Protein 2RL8 (pdb70)

GO terms:
  GO:0005794 Golgi apparatus (C, TAS)

CATH classification: 2.70.130.10

Sequence (299 aa):
KTCDLVGEKGKESEKELALLKRLTPLFQKSFESTVGDMYSYVFRVCREAGQHSSGAGLVQIQKSNGKETVVGRFNETQIFQGSNWIMLIYKGGDEYDNHCGREQRRAVVMISCNRHTLADNFNPVSEERGKVQDCFYLFEMDSSLACSKTCDLVGEKGKESEKELALLKRLTPLFQKSFESTVGQSPDMYSYVFRVCREAGQHSSGAGLVQIQKSNGKETVVGRFNETQIFQGSNWIMLIYKGGDEYDNHCGREQRRAVVMISCNRHTLADNFNPVSEERGKVQDCFYLFEMDSSLACS

Foldseek 3Di:
DFFAEPDDPPPDDPQQVVLLVLCVVQQPDKAKADPVVQKIKIAHHGDDRDDPPPQARMWIAGVPPRDIWRQFHRNYWDWHADAFKIKIKGWQTQFDDPFQCRGHHMEIEIEGADLPAQKADKHWDAWAGHDNHDTYTYIYIYHNSSHD/DFAAEPDDVPGGDPQQVVLLVLCVVQQVDKDWDWDDDPQAIWIKIAGHGDDRDPDPPQARIWIARVVPRDIWRQFHRNYWDWDADAFKIKIKGWQTQFDPPFLCRGHHMEIEIEGEDLPAQKDDKAWDAWAGHDNHDTYTYIYIYHNSSHD

Radius of gyration: 19.23 Å; Cα contacts (8 Å, |Δi|>4): 804; chains: 2; bounding box: 56×42×42 Å

InterPro domains:
  IPR000296 Cation-dependent mannose-6-phosphate receptor [PR00715] (21-44)
  IPR000296 Cation-dependent mannose-6-phosphate receptor [PR00715] (56-75)
  IPR000296 Cation-dependent mannose-6-phosphate receptor [PR00715] (77-97)
  IPR000296 Cation-dependent mannose-6-phosphate receptor [PR00715] (101-119)
  IPR000296 Cation-dependent mannose-6-phosphate receptor [PR00715] (120-139)
  IPR000296 Cation-dependent mannose-6-phosphate receptor [PR00715] (143-162)
  IPR000296 Cation-dependent mannose-6-phosphate receptor [PR00715] (165-184)
  IPR000296 Cation-dependent mannose-6-phosphate receptor [PR00715] (193-214)
  IPR000296 Cation-dependent mannose-6-phosphate receptor [PR00715] (257-275)
  IPR009011 Mannose-6-phosphate receptor binding domain superfamily [G3DSA:2.70.130.10] (29-181)
  IPR009011 Mannose-6-phosphate receptor binding domain superfamily [SSF50911] (32-181)
  IPR028927 Mannose-6-phosphate receptor [PF02157] (26-279)
  IPR044865 MRH domain [PS51914] (32-183)

Structure (mmCIF, N/CA/C/O backbone):
data_2RL8
#
_entry.id   2RL8
#
_cell.length_a   91.659
_cell.length_b   91.659
_cell.length_c   85.079
_cell.angle_alpha   90.000
_cell.angle_beta   90.000
_cell.angle_gamma   90.000
#
_symmetry.space_group_name_H-M   'P 43 21 2'
#
loop_
_entity.id
_entity.type
_entity.pdbx_description
1 polymer 'Cation-dependent mannose-6-phosphate receptor'
2 non-polymer 2-acetamido-2-deoxy-beta-D-glucopyranose
3 non-polymer 'MANGANESE (II) ION'
4 non-polymer 6-O-phosphono-beta-D-mannopyranose
5 water water
#
loop_
_atom_site.group_PDB
_atom_site.id
_atom_site.type_symbol
_atom_site.label_atom_id
_atom_site.label_alt_id
_atom_site.label_comp_id
_atom_site.label_asym_id
_atom_site.label_entity_id
_atom_site.label_seq_id
_atom_site.pdbx_PDB_ins_code
_atom_site.Cartn_x
_atom_site.Cartn_y
_atom_site.Cartn_z
_atom_site.occupancy
_atom_site.B_iso_or_equiv
_atom_site.auth_seq_id
_atom_site.auth_comp_id
_atom_site.auth_asym_id
_atom_site.auth_atom_id
_atom_site.pdbx_PDB_model_num
ATOM 1 N N . LYS A 1 4 ? 47.472 18.706 36.522 1.00 30.19 4 LYS A N 1
ATOM 2 C CA . LYS A 1 4 ? 46.124 19.302 36.305 1.00 29.16 4 LYS A CA 1
ATOM 3 C C . LYS A 1 4 ? 45.508 18.833 34.992 1.00 28.28 4 LYS A C 1
ATOM 4 O O . LYS A 1 4 ? 46.213 18.604 34.008 1.00 28.67 4 LYS A O 1
ATOM 10 N N . THR A 1 5 ? 44.186 18.691 34.988 1.00 25.50 5 THR A N 1
ATOM 11 C CA . THR A 1 5 ? 43.455 18.254 33.803 1.00 23.15 5 THR A CA 1
ATOM 12 C C . THR A 1 5 ? 42.246 19.168 33.617 1.00 20.16 5 THR A C 1
ATOM 13 O O . THR A 1 5 ? 42.154 20.216 34.258 1.00 19.45 5 THR A O 1
ATOM 17 N N . CYS A 1 6 ? 41.330 18.781 32.734 1.00 17.83 6 CYS A N 1
ATOM 18 C CA . CYS A 1 6 ? 40.131 19.578 32.497 1.00 17.08 6 CYS A CA 1
ATOM 19 C C . CYS A 1 6 ? 39.279 19.626 33.755 1.00 16.12 6 CYS A C 1
ATOM 20 O O . CYS A 1 6 ? 39.062 18.600 34.402 1.00 18.38 6 CYS A O 1
ATOM 23 N N . ASP A 1 7 ? 38.798 20.815 34.099 1.00 14.65 7 ASP A N 1
ATOM 24 C CA . ASP A 1 7 ? 37.934 20.976 35.264 1.00 14.82 7 ASP A CA 1
ATOM 25 C C . ASP A 1 7 ? 36.525 21.267 34.757 1.00 14.33 7 ASP A C 1
ATOM 26 O O . ASP A 1 7 ? 36.324 22.168 33.944 1.00 15.60 7 ASP A O 1
ATOM 31 N N . LEU A 1 8 ? 35.559 20.490 35.236 1.00 13.32 8 LEU A N 1
ATOM 32 C CA . LEU A 1 8 ? 34.162 20.637 34.837 1.00 13.30 8 LEU A CA 1
ATOM 33 C C . LEU A 1 8 ? 33.414 21.417 35.912 1.00 13.63 8 LEU A C 1
ATOM 34 O O . LEU A 1 8 ? 33.920 21.583 37.020 1.00 14.96 8 LEU A O 1
ATOM 39 N N . VAL A 1 9 ? 32.214 21.898 35.601 1.00 13.98 9 VAL A N 1
ATOM 40 C CA . VAL A 1 9 ? 31.454 22.649 36.598 1.00 14.06 9 VAL A CA 1
ATOM 41 C C . VAL A 1 9 ? 31.036 21.734 37.743 1.00 14.08 9 VAL A C 1
ATOM 42 O O . VAL A 1 9 ? 30.741 20.558 37.538 1.00 14.36 9 VAL A O 1
ATOM 46 N N . GLY A 1 10 ? 31.019 22.292 38.949 1.00 13.62 10 GLY A N 1
ATOM 47 C CA . GLY A 1 10 ? 30.654 21.529 40.128 1.00 15.18 10 GLY A CA 1
ATOM 48 C C . GLY A 1 10 ? 31.870 21.298 41.003 1.00 16.92 10 GLY A C 1
ATOM 49 O O . GLY A 1 10 ? 32.998 21.546 40.579 1.00 16.83 10 GLY A O 1
ATOM 50 N N . GLU A 1 11 ? 31.648 20.829 42.227 1.00 17.98 11 GLU A N 1
ATOM 51 C CA . GLU A 1 11 ? 32.751 20.567 43.142 1.00 20.62 11 GLU A CA 1
ATOM 52 C C . GLU A 1 11 ? 33.536 19.347 42.680 1.00 20.88 11 GLU A C 1
ATOM 53 O O . GLU A 1 11 ? 32.989 18.453 42.038 1.00 20.40 11 GLU A O 1
ATOM 59 N N . LYS A 1 12 ? 34.825 19.313 43.003 1.00 23.09 12 LYS A N 1
ATOM 60 C CA . LYS A 1 12 ? 35.670 18.192 42.610 1.00 24.35 12 LYS A CA 1
ATOM 61 C C . LYS A 1 12 ? 35.082 16.873 43.103 1.00 23.91 12 LYS A C 1
ATOM 62 O O . LYS A 1 12 ? 34.723 16.741 44.272 1.00 24.26 12 LYS A O 1
ATOM 68 N N . GLY A 1 13 ? 34.978 15.901 42.200 1.00 23.27 13 GLY A N 1
ATOM 69 C CA . GLY A 1 13 ? 34.433 14.606 42.563 1.00 22.83 13 GLY A CA 1
ATOM 70 C C . GLY A 1 13 ? 32.916 14.543 42.535 1.00 21.89 13 GLY A C 1
ATOM 71 O O . GLY A 1 13 ? 32.329 13.506 42.843 1.00 22.97 13 GLY A O 1
ATOM 72 N N . LYS A 1 14 ? 32.276 15.646 42.160 1.00 20.12 14 LYS A N 1
ATOM 73 C CA . LYS A 1 14 ? 30.818 15.701 42.107 1.00 18.93 14 LYS A CA 1
ATOM 74 C C . LYS A 1 14 ? 30.310 16.197 40.755 1.00 18.06 14 LYS A C 1
ATOM 75 O O . LYS A 1 14 ? 29.162 16.621 40.627 1.00 17.90 14 LYS A O 1
ATOM 81 N N . GLU A 1 15 ? 31.168 16.127 39.743 1.00 16.63 15 GLU A N 1
ATOM 82 C CA . GLU A 1 15 ? 30.813 16.586 38.406 1.00 16.98 15 GLU A CA 1
ATOM 83 C C . GLU A 1 15 ? 29.919 15.599 37.665 1.00 16.34 15 GLU A C 1
ATOM 84 O O . GLU A 1 15 ? 29.748 14.454 38.089 1.00 15.97 15 GLU A O 1
ATOM 90 N N . SER A 1 16 ? 29.355 16.052 36.549 1.00 14.88 16 SER A N 1
ATOM 91 C CA . SER A 1 16 ? 28.480 15.220 35.732 1.00 14.53 16 SER A CA 1
ATOM 92 C C . SER A 1 16 ? 29.165 13.928 35.315 1.00 15.14 16 SER A C 1
ATOM 93 O O . SER A 1 16 ? 30.270 13.949 34.780 1.00 14.65 16 SER A O 1
ATOM 96 N N . GLU A 1 17 ? 28.504 12.801 35.560 1.00 15.84 17 GLU A N 1
ATOM 97 C CA . GLU A 1 17 ? 29.064 11.512 35.181 1.00 18.47 17 GLU A CA 1
ATOM 98 C C . GLU A 1 17 ? 29.186 11.424 33.661 1.00 17.39 17 GLU A C 1
ATOM 99 O O . GLU A 1 17 ? 30.091 10.770 33.141 1.00 18.43 17 GLU A O 1
ATOM 105 N N . LYS A 1 18 ? 28.281 12.093 32.949 1.00 16.61 18 LYS A N 1
ATOM 106 C CA . LYS A 1 18 ? 28.319 12.083 31.490 1.00 16.33 18 LYS A CA 1
ATOM 107 C C . LYS A 1 18 ? 29.590 12.775 31.005 1.00 14.88 18 LYS A C 1
ATOM 108 O O . LYS A 1 18 ? 30.290 12.265 30.130 1.00 15.36 18 LYS A O 1
ATOM 114 N N . GLU A 1 19 ? 29.882 13.942 31.575 1.00 14.56 19 GLU A N 1
ATOM 115 C CA . GLU A 1 19 ? 31.072 14.691 31.185 1.00 13.68 19 GLU A CA 1
ATOM 116 C C . GLU A 1 19 ? 32.353 13.961 31.575 1.00 14.15 19 GLU A C 1
ATOM 117 O O . GLU A 1 19 ? 33.305 13.909 30.795 1.00 13.14 19 GLU A O 1
ATOM 123 N N . LEU A 1 20 ? 32.379 13.396 32.778 1.00 14.86 20 LEU A N 1
ATOM 124 C CA . LEU A 1 20 ? 33.557 12.668 33.235 1.00 14.99 20 LEU A CA 1
ATOM 125 C C . LEU A 1 20 ? 33.860 11.485 32.319 1.00 15.22 20 LEU A C 1
ATOM 126 O O . LEU A 1 20 ? 35.021 11.193 32.034 1.00 15.06 20 LEU A O 1
ATOM 131 N N . ALA A 1 21 ? 32.814 10.807 31.856 1.00 15.35 21 ALA A N 1
ATOM 132 C CA . ALA A 1 21 ? 32.988 9.661 30.971 1.00 15.93 21 ALA A CA 1
ATOM 133 C C . ALA A 1 21 ? 33.609 10.078 29.640 1.00 15.71 21 ALA A C 1
ATOM 134 O O . ALA A 1 21 ? 34.424 9.355 29.070 1.00 16.05 21 ALA A O 1
ATOM 136 N N . LEU A 1 22 ? 33.215 11.242 29.137 1.00 15.11 22 LEU A N 1
ATOM 137 C CA . LEU A 1 22 ? 33.754 11.732 27.874 1.00 14.76 22 LEU A CA 1
ATOM 138 C C . LEU A 1 22 ? 35.218 12.132 28.016 1.00 15.44 22 LEU A C 1
ATOM 139 O O . LEU A 1 22 ? 36.013 11.921 27.101 1.00 15.27 22 LEU A O 1
ATOM 144 N N . LEU A 1 23 ? 35.579 12.713 29.155 1.00 14.80 23 LEU A N 1
ATOM 145 C CA . LEU A 1 23 ? 36.968 13.096 29.374 1.00 16.31 23 LEU A CA 1
ATOM 146 C C . LEU A 1 23 ? 37.812 11.829 29.404 1.00 17.22 23 LEU A C 1
ATOM 147 O O . LEU A 1 23 ? 38.929 11.804 28.886 1.00 16.61 23 LEU A O 1
ATOM 152 N N . LYS A 1 24 ? 37.270 10.775 30.007 1.00 17.65 24 LYS A N 1
ATOM 153 C CA . LYS A 1 24 ? 37.983 9.507 30.085 1.00 18.29 24 LYS A CA 1
ATOM 154 C C . LYS A 1 24 ? 38.191 8.940 28.684 1.00 17.81 24 LYS A C 1
ATOM 155 O O . LYS A 1 24 ? 39.257 8.413 28.372 1.00 17.95 24 LYS A O 1
ATOM 161 N N . ARG A 1 25 ? 37.173 9.061 27.838 1.00 17.14 25 ARG A N 1
ATOM 162 C CA . ARG A 1 25 ? 37.256 8.560 26.472 1.00 17.50 25 ARG A CA 1
ATOM 163 C C . ARG A 1 25 ? 38.326 9.285 25.655 1.00 16.74 25 ARG A C 1
ATOM 164 O O . ARG A 1 25 ? 38.970 8.685 24.792 1.00 17.90 25 ARG A O 1
ATOM 172 N N . LEU A 1 26 ? 38.515 10.575 25.924 1.00 16.72 26 LEU A N 1
ATOM 173 C CA . LEU A 1 26 ? 39.498 11.361 25.180 1.00 17.59 26 LEU A CA 1
ATOM 174 C C . LEU A 1 26 ? 40.909 11.332 25.758 1.00 17.59 26 LEU A C 1
ATOM 175 O O . LEU A 1 26 ? 41.810 11.983 25.228 1.00 16.34 26 LEU A O 1
ATOM 180 N N . THR A 1 27 ? 41.105 10.572 26.830 1.00 17.70 27 THR A N 1
ATOM 181 C CA . THR A 1 27 ? 42.416 10.479 27.471 1.00 19.37 27 THR A CA 1
ATOM 182 C C . THR A 1 27 ? 43.570 10.225 26.497 1.00 18.96 27 THR A C 1
ATOM 183 O O . THR A 1 27 ? 4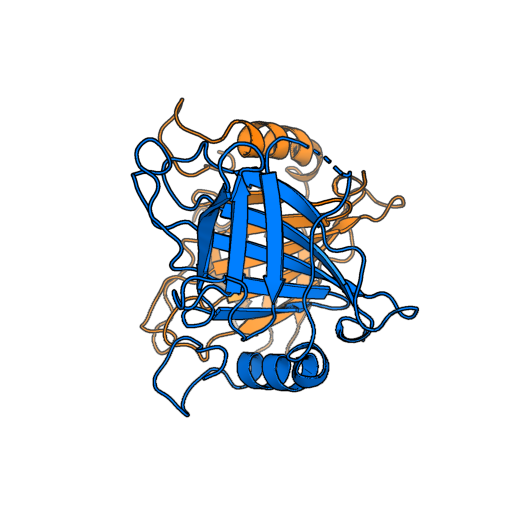4.646 10.802 26.642 1.00 17.70 27 THR A O 1
ATOM 187 N N . PRO A 1 28 ? 43.367 9.359 25.493 1.00 19.89 28 PRO A N 1
ATOM 188 C CA . PRO A 1 28 ? 44.455 9.098 24.546 1.00 19.75 28 PRO A CA 1
ATOM 189 C C . PRO A 1 28 ? 44.920 10.315 23.740 1.00 19.86 28 PRO A C 1
ATOM 190 O O . PRO A 1 28 ? 45.958 10.262 23.079 1.00 21.31 28 PRO A O 1
ATOM 194 N N . LEU A 1 29 ? 44.164 11.408 23.801 1.00 18.04 29 LEU A N 1
ATOM 195 C CA . LEU A 1 29 ? 44.521 12.620 23.063 1.00 16.49 29 LEU A CA 1
ATOM 196 C C . LEU A 1 29 ? 45.259 13.662 23.905 1.00 16.29 29 LEU A C 1
ATOM 197 O O . LEU A 1 29 ? 45.820 14.610 23.363 1.00 15.78 29 LEU A O 1
ATOM 202 N N . PHE A 1 30 ? 45.258 13.489 25.223 1.00 16.47 30 PHE A N 1
ATOM 203 C CA . PHE A 1 30 ? 45.912 14.439 26.122 1.00 16.07 30 PHE A CA 1
ATOM 204 C C . PHE A 1 30 ? 47.362 14.750 25.751 1.00 16.62 30 PHE A C 1
ATOM 205 O O . PHE A 1 30 ? 47.785 15.907 25.770 1.00 16.69 30 PHE A O 1
ATOM 213 N N . GLN A 1 31 ? 48.120 13.713 25.416 1.00 17.67 31 GLN A N 1
ATOM 214 C CA . GLN A 1 31 ? 49.529 13.872 25.072 1.00 19.97 31 GLN A CA 1
ATOM 215 C C . GLN A 1 31 ? 49.782 14.560 23.733 1.00 19.34 31 GLN A C 1
ATOM 216 O O . GLN A 1 31 ? 50.908 14.970 23.444 1.00 20.54 31 GLN A O 1
ATOM 222 N N . LYS A 1 32 ? 48.737 14.697 22.923 1.00 18.74 32 LYS A N 1
ATOM 223 C CA . LYS A 1 32 ? 48.876 15.317 21.612 1.00 18.52 32 LYS A CA 1
ATOM 224 C C . LYS A 1 32 ? 48.747 16.836 21.603 1.00 17.22 32 LYS A C 1
ATOM 225 O O . LYS A 1 32 ? 48.320 17.453 22.582 1.00 16.80 32 LYS A O 1
ATOM 231 N N . SER A 1 33 ? 49.126 17.416 20.468 1.00 16.85 33 SER A N 1
ATOM 232 C CA . SER A 1 33 ? 49.066 18.852 20.232 1.00 17.23 33 SER A CA 1
ATOM 233 C C . SER A 1 33 ? 48.479 19.021 18.833 1.00 16.12 33 SER A C 1
ATOM 234 O O . SER A 1 33 ? 48.827 18.275 17.920 1.00 17.46 33 SER A O 1
ATOM 237 N N . PHE A 1 34 ? 47.584 19.989 18.662 1.00 13.08 34 PHE A N 1
ATOM 238 C CA . PHE A 1 34 ? 46.970 20.217 17.359 1.00 14.08 34 PHE A CA 1
ATOM 239 C C . PHE A 1 34 ? 47.180 21.660 16.928 1.00 14.07 34 PHE A C 1
ATOM 240 O O . PHE A 1 34 ? 47.041 22.583 17.728 1.00 15.01 34 PHE A O 1
ATOM 248 N N . GLU A 1 35 ? 47.515 21.852 15.659 1.00 13.19 35 GLU A N 1
ATOM 249 C CA . GLU A 1 35 ? 47.779 23.188 15.151 1.00 12.48 35 GLU A CA 1
ATOM 250 C C . GLU A 1 35 ? 47.074 23.418 13.822 1.00 11.86 35 GLU A C 1
ATOM 251 O O . GLU A 1 35 ? 46.993 22.515 12.986 1.00 12.07 35 GLU A O 1
ATOM 257 N N . SER A 1 36 ? 46.566 24.630 13.629 1.00 10.88 36 SER A N 1
ATOM 258 C CA . SER A 1 36 ? 45.862 24.975 12.400 1.00 12.96 36 SER A CA 1
ATOM 259 C C . SER A 1 36 ? 46.806 24.994 11.203 1.00 14.91 36 SER A C 1
ATOM 260 O O . SER A 1 36 ? 48.020 25.152 11.356 1.00 17.02 36 SER A O 1
ATOM 263 N N . THR A 1 37 ? 46.243 24.835 10.009 1.00 17.53 37 THR A N 1
ATOM 264 C CA . THR A 1 37 ? 47.040 24.821 8.786 1.00 21.84 37 THR A CA 1
ATOM 265 C C . THR A 1 37 ? 46.746 26.005 7.868 1.00 24.83 37 THR A C 1
ATOM 266 O O . THR A 1 37 ? 46.132 26.987 8.287 1.00 26.51 37 THR A O 1
ATOM 270 N N . VAL A 1 38 ? 47.194 25.885 6.617 1.00 28.15 38 VAL A N 1
ATOM 271 C CA . VAL A 1 38 ? 47.033 26.896 5.564 1.00 31.59 38 VAL A CA 1
ATOM 272 C C . VAL A 1 38 ? 48.301 27.739 5.433 1.00 32.92 38 VAL A C 1
ATOM 273 O O . VAL A 1 38 ? 48.446 28.536 4.502 1.00 33.12 38 VAL A O 1
ATOM 277 N N . GLY A 1 39 ? 49.226 27.544 6.368 1.00 34.50 39 GLY A N 1
ATOM 278 C CA . GLY A 1 39 ? 50.475 28.280 6.344 1.00 34.94 39 GLY A CA 1
ATOM 279 C C . GLY A 1 39 ? 50.379 29.649 6.983 1.00 35.62 39 GLY A C 1
ATOM 280 O O . GLY A 1 39 ? 51.386 30.206 7.420 1.00 37.14 39 GLY A O 1
ATOM 281 N N . ASP A 1 43 ? 45.218 34.711 6.453 1.00 33.23 43 ASP A N 1
ATOM 282 C CA . ASP A 1 43 ? 45.951 34.125 7.569 1.00 33.13 43 ASP A CA 1
ATOM 283 C C . ASP A 1 43 ? 46.054 35.107 8.736 1.00 31.69 43 ASP A C 1
ATOM 284 O O . ASP A 1 43 ? 45.037 35.565 9.259 1.00 34.59 43 ASP A O 1
ATOM 289 N N . MET A 1 4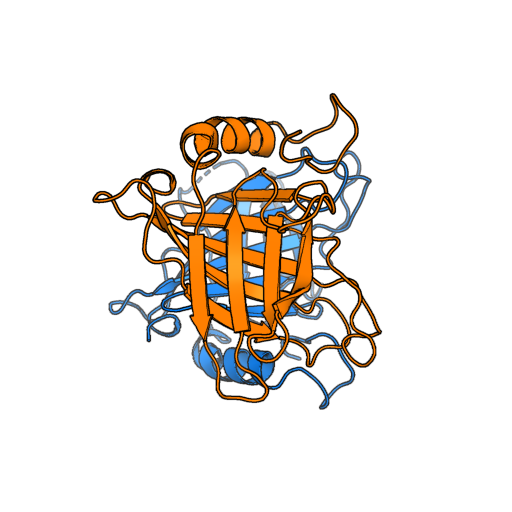4 ? 47.285 35.416 9.137 1.00 29.05 44 MET A N 1
ATOM 290 C CA . MET A 1 44 ? 47.563 36.343 10.235 1.00 24.98 44 MET A CA 1
ATOM 291 C C . MET A 1 44 ? 47.657 35.647 11.593 1.00 20.46 44 MET A C 1
ATOM 292 O O . MET A 1 44 ? 48.503 36.000 12.411 1.00 17.67 44 MET A O 1
ATOM 297 N N . TYR A 1 45 ? 46.800 34.658 11.831 1.00 15.72 45 TYR A N 1
ATOM 298 C CA . TYR A 1 45 ? 46.820 33.927 13.098 1.00 14.12 45 TYR A CA 1
ATOM 299 C C . TYR A 1 45 ? 46.991 32.432 12.916 1.00 13.11 45 TYR A C 1
ATOM 300 O O . TYR A 1 45 ? 46.587 31.863 11.903 1.00 14.13 45 TYR A O 1
ATOM 309 N N . SER A 1 46 ? 47.588 31.809 13.923 1.00 12.25 46 SER A N 1
ATOM 310 C CA . SER A 1 46 ? 47.770 30.367 13.965 1.00 13.19 46 SER A CA 1
ATOM 311 C C . SER A 1 46 ? 47.067 29.980 15.266 1.00 11.58 46 SER A C 1
ATOM 312 O O . SER A 1 46 ? 46.963 30.804 16.177 1.00 11.05 46 SER A O 1
ATOM 315 N N . TYR A 1 47 ? 46.571 28.750 15.356 1.00 8.00 47 TYR A N 1
ATOM 316 C CA . TYR A 1 47 ? 45.898 28.296 16.571 1.00 8.40 47 TYR A CA 1
ATOM 317 C C . TYR A 1 47 ? 46.473 26.971 17.037 1.00 8.63 47 TYR A C 1
ATOM 318 O O . TYR A 1 47 ? 46.764 26.097 16.224 1.00 10.39 47 TYR A O 1
ATOM 327 N N . VAL A 1 48 ? 46.640 26.828 18.346 1.00 8.43 48 VAL A N 1
ATOM 328 C CA . VAL A 1 48 ? 47.161 25.595 18.916 1.00 9.71 48 VAL A CA 1
ATOM 329 C C . VAL A 1 48 ? 46.149 25.121 19.948 1.00 9.62 48 VAL A C 1
ATOM 330 O O . VAL A 1 48 ? 45.719 25.888 20.808 1.00 9.36 48 VAL A O 1
ATOM 334 N N . PHE A 1 49 ? 45.777 23.849 19.849 1.00 10.38 49 PHE A N 1
ATOM 335 C CA . PHE A 1 49 ? 44.771 23.262 20.717 1.00 10.23 49 PHE A CA 1
ATOM 336 C C . PHE A 1 49 ? 45.229 21.965 21.364 1.00 9.89 49 PHE A C 1
ATOM 337 O O . PHE A 1 49 ? 45.873 21.134 20.729 1.00 10.43 49 PHE A O 1
ATOM 345 N N . ARG A 1 50 ? 44.905 21.808 22.641 1.00 10.12 50 ARG A N 1
ATOM 346 C CA . ARG A 1 50 ? 45.228 20.582 23.353 1.00 11.00 50 ARG A CA 1
ATOM 347 C C . ARG A 1 50 ? 44.035 20.197 24.211 1.00 11.43 50 ARG A C 1
ATOM 348 O O . ARG A 1 50 ? 43.247 21.053 24.621 1.00 11.17 50 ARG A O 1
ATOM 356 N N . VAL A 1 51 ? 43.901 18.900 24.461 1.00 12.02 51 VAL A N 1
ATOM 357 C CA . VAL A 1 51 ? 42.815 18.387 25.278 1.00 12.87 51 VAL A CA 1
ATOM 358 C C . VAL A 1 51 ? 43.281 18.199 26.722 1.00 12.09 51 VAL A C 1
ATOM 359 O O . VAL A 1 51 ? 44.112 17.335 27.006 1.00 12.59 51 VAL A O 1
ATOM 363 N N . CYS A 1 52 ? 42.753 19.036 27.613 1.00 13.17 52 CYS A N 1
ATOM 364 C CA . CYS A 1 52 ? 43.050 19.012 29.050 1.00 14.21 52 CYS A CA 1
ATOM 365 C C . CYS A 1 52 ? 44.509 19.223 29.433 1.00 14.47 52 CYS A C 1
ATOM 366 O O . CYS A 1 52 ? 44.950 18.781 30.495 1.00 15.29 52 CYS A O 1
ATOM 369 N N . ARG A 1 53 ? 45.250 19.912 28.575 1.00 12.81 53 ARG A N 1
ATOM 370 C CA . ARG A 1 53 ? 46.658 20.185 28.831 1.00 14.24 53 ARG A CA 1
ATOM 371 C C . ARG A 1 53 ? 47.021 21.569 28.310 1.00 13.70 53 ARG A C 1
ATOM 372 O O . ARG A 1 53 ? 46.368 22.094 27.408 1.00 14.55 53 ARG A O 1
ATOM 380 N N . GLU A 1 54 ? 48.066 22.153 28.888 1.00 13.20 54 GLU A N 1
ATOM 381 C CA . GLU A 1 54 ? 48.537 23.480 28.506 1.00 12.56 54 GLU A CA 1
ATOM 382 C C . GLU A 1 54 ? 48.920 23.549 27.029 1.00 11.87 54 GLU A C 1
ATOM 383 O O . GLU A 1 54 ? 49.797 22.817 26.572 1.00 13.78 54 GLU A O 1
ATOM 389 N N . ALA A 1 55 ? 48.262 24.441 26.293 1.00 11.59 55 ALA A N 1
ATOM 390 C CA . ALA A 1 55 ? 48.521 24.610 24.867 1.00 10.36 55 ALA A CA 1
ATOM 391 C C . ALA A 1 55 ? 49.394 25.826 24.574 1.00 11.23 55 ALA A C 1
ATOM 392 O O . ALA A 1 55 ? 49.919 25.966 23.469 1.00 12.81 55 ALA A O 1
ATOM 394 N N . GLY A 1 56 ? 49.535 26.701 25.564 1.00 11.36 56 GLY A N 1
ATOM 395 C CA . GLY A 1 56 ? 50.338 27.902 25.396 1.00 11.40 56 GLY A CA 1
ATOM 396 C C . GLY A 1 56 ? 51.744 27.772 25.952 1.00 10.79 56 GLY A C 1
ATOM 397 O O . GLY A 1 56 ? 52.108 26.737 26.514 1.00 12.70 56 GLY A O 1
ATOM 398 N N . GLN A 1 57 ? 52.531 28.833 25.806 1.00 10.55 57 GLN A N 1
ATOM 399 C CA . GLN A 1 57 ? 53.914 28.825 26.277 1.00 10.23 57 GLN A CA 1
ATOM 400 C C . GLN A 1 57 ? 54.162 29.816 27.408 1.00 11.61 57 GLN A C 1
ATOM 401 O O . GLN A 1 57 ? 55.312 30.150 27.702 1.00 12.53 57 GLN A O 1
ATOM 407 N N . HIS A 1 58 ? 53.094 30.274 28.053 1.00 10.25 58 HIS A N 1
ATOM 408 C CA . HIS A 1 58 ? 53.228 31.246 29.134 1.00 10.72 58 HIS A CA 1
ATOM 409 C C . HIS A 1 58 ? 52.616 30.800 30.461 1.00 11.67 58 HIS A C 1
ATOM 410 O O . HIS A 1 58 ? 52.337 31.629 31.333 1.00 13.39 58 HIS A O 1
ATOM 417 N N . SER A 1 59 ? 52.427 29.492 30.611 1.00 13.03 59 SER A N 1
ATOM 418 C CA . SER A 1 59 ? 51.860 28.913 31.830 1.00 14.87 59 SER A CA 1
ATOM 419 C C . SER A 1 59 ? 50.569 29.604 32.251 1.00 15.70 59 SER A C 1
ATOM 420 O O . SER A 1 59 ? 50.335 29.835 33.440 1.00 18.11 59 SER A O 1
ATOM 423 N N . SER A 1 60 ? 49.729 29.919 31.271 1.00 14.45 60 SER A N 1
ATOM 424 C CA . SER A 1 60 ? 48.467 30.604 31.526 1.00 15.62 60 SER A CA 1
ATOM 425 C C . SER A 1 60 ? 47.272 29.672 31.720 1.00 14.77 60 SER A C 1
ATOM 426 O O . SER A 1 60 ? 46.171 30.140 32.014 1.00 17.15 60 SER A O 1
ATOM 429 N N . GLY A 1 61 ? 47.486 28.368 31.559 1.00 12.98 61 GLY A N 1
ATOM 430 C CA . GLY A 1 61 ? 46.400 27.412 31.712 1.00 13.39 61 GLY A CA 1
ATOM 431 C C . GLY A 1 61 ? 45.514 27.340 30.476 1.00 12.04 61 GLY A C 1
ATOM 432 O O . GLY A 1 61 ? 44.349 26.948 30.548 1.00 12.53 61 GLY A O 1
ATOM 433 N N . ALA A 1 62 ? 46.071 27.707 29.329 1.00 11.70 62 ALA A N 1
ATOM 434 C CA . ALA A 1 62 ? 45.315 27.696 28.087 1.00 10.35 62 ALA A CA 1
ATOM 435 C C . ALA A 1 62 ? 45.076 26.308 27.513 1.00 10.16 62 ALA A C 1
ATOM 436 O O . ALA A 1 62 ? 45.955 25.450 27.534 1.00 11.45 62 ALA A O 1
ATOM 438 N N . GLY A 1 63 ? 43.860 26.102 27.013 1.00 9.20 63 GLY A N 1
ATOM 439 C CA . GLY A 1 63 ? 43.505 24.858 26.358 1.00 8.94 63 GLY A CA 1
ATOM 440 C C . GLY A 1 63 ? 43.589 25.109 24.852 1.00 9.14 63 GLY A C 1
ATOM 441 O O . GLY A 1 63 ? 43.745 24.185 24.054 1.00 8.58 63 GLY A O 1
ATOM 442 N N . LEU A 1 64 ? 43.478 26.375 24.459 1.00 8.61 64 LEU A N 1
ATOM 443 C CA . LEU A 1 64 ? 43.563 26.746 23.051 1.00 8.01 64 LEU A CA 1
ATOM 444 C C . LEU A 1 64 ? 44.071 28.180 22.975 1.00 8.13 64 LEU A C 1
ATOM 445 O O . LEU A 1 64 ? 43.557 29.064 23.662 1.00 8.06 64 LEU A O 1
ATOM 450 N N . VAL A 1 65 ? 45.099 28.399 22.161 1.00 7.84 65 VAL A N 1
ATOM 451 C CA . VAL A 1 65 ? 45.667 29.732 22.005 1.00 9.60 65 VAL A CA 1
ATOM 452 C C . VAL A 1 65 ? 45.684 30.187 20.561 1.00 9.25 65 VAL A C 1
ATOM 453 O O . VAL A 1 65 ? 45.669 29.374 19.628 1.00 8.86 65 VAL A O 1
ATOM 457 N N . GLN A 1 66 ? 45.708 31.502 20.399 1.00 8.62 66 GLN A N 1
ATOM 458 C CA . GLN A 1 66 ? 45.760 32.143 19.097 1.00 7.75 66 GLN A CA 1
ATOM 459 C C . GLN A 1 66 ? 47.078 32.896 19.067 1.00 9.36 66 GLN A C 1
ATOM 460 O O . GLN A 1 66 ? 47.342 33.708 19.946 1.00 9.96 66 GLN A O 1
ATOM 466 N N . ILE A 1 67 ? 47.904 32.621 18.068 1.00 9.08 67 ILE A N 1
ATOM 467 C CA . ILE A 1 67 ? 49.190 33.288 17.948 1.00 10.33 67 ILE A CA 1
ATOM 468 C C . ILE A 1 67 ? 49.221 34.189 16.727 1.00 9.56 67 ILE A C 1
ATOM 469 O O . ILE A 1 67 ? 48.995 33.729 15.610 1.00 10.21 67 ILE A O 1
ATOM 474 N N . GLN A 1 68 ? 49.482 35.476 16.937 1.00 9.49 68 GLN A N 1
ATOM 475 C CA . GLN A 1 68 ? 49.578 36.405 15.819 1.00 10.57 68 GLN A CA 1
ATOM 476 C C . GLN A 1 68 ? 50.963 36.191 15.219 1.00 12.35 68 GLN A C 1
ATOM 477 O O . GLN A 1 68 ? 51.979 36.347 15.896 1.00 12.12 68 GLN A O 1
ATOM 483 N N . LYS A 1 69 ? 50.996 35.829 13.945 1.00 12.89 69 LYS A N 1
ATOM 484 C CA . LYS A 1 69 ? 52.248 35.540 13.264 1.00 15.16 69 LYS A CA 1
ATOM 485 C C . LYS A 1 69 ? 53.275 36.668 13.192 1.00 15.60 69 LYS A C 1
ATOM 486 O O . LYS A 1 69 ? 54.469 36.429 13.359 1.00 16.93 69 LYS A O 1
ATOM 492 N N . SER A 1 70 ? 52.822 37.895 12.967 1.00 14.87 70 SER A N 1
ATOM 493 C CA . SER A 1 70 ? 53.745 39.020 12.831 1.00 15.84 70 SER A CA 1
ATOM 494 C C . SER A 1 70 ? 54.500 39.465 14.079 1.00 15.95 70 SER A C 1
ATOM 495 O O . SER A 1 70 ? 55.617 39.978 13.970 1.00 16.34 70 SER A O 1
ATOM 498 N N . ASN A 1 71 ? 53.914 39.284 15.260 1.00 14.08 71 ASN A N 1
ATOM 499 C CA . ASN A 1 71 ? 54.585 39.725 16.478 1.00 13.56 71 ASN A CA 1
ATOM 500 C C . ASN A 1 71 ? 54.685 38.689 17.589 1.00 12.03 71 ASN A C 1
ATOM 501 O O . ASN A 1 71 ? 55.161 38.995 18.679 1.00 11.32 71 ASN A O 1
ATOM 506 N N . GLY A 1 72 ? 54.236 37.468 17.312 1.00 10.42 72 GLY A N 1
ATOM 507 C CA . GLY A 1 72 ? 54.312 36.401 18.296 1.00 10.60 72 GLY A CA 1
ATOM 508 C C . GLY A 1 72 ? 53.351 36.481 19.469 1.00 10.27 72 GLY A C 1
ATOM 509 O O . GLY A 1 72 ? 53.451 35.684 20.398 1.00 12.67 72 GLY A O 1
ATOM 510 N N . LYS A 1 73 ? 52.416 37.425 19.433 1.00 9.83 73 LYS A N 1
ATOM 511 C CA . LYS A 1 73 ? 51.453 37.582 20.519 1.00 11.26 73 LYS A CA 1
ATOM 512 C C . LYS A 1 73 ? 50.593 36.336 20.712 1.00 10.61 73 LYS A C 1
ATOM 513 O O . LYS A 1 73 ? 49.933 35.877 19.779 1.00 11.57 73 LYS A O 1
ATOM 519 N N . GLU A 1 74 ? 50.603 35.791 21.924 1.00 9.33 74 GLU A N 1
ATOM 520 C CA . GLU A 1 74 ? 49.793 34.616 22.218 1.00 11.05 74 GLU A CA 1
ATOM 521 C C . GLU A 1 74 ? 48.584 35.047 23.046 1.00 10.56 74 GLU A C 1
ATOM 522 O O . GLU A 1 74 ? 48.724 35.582 24.147 1.00 11.98 74 GLU A O 1
ATOM 528 N N . THR A 1 75 ? 47.395 34.837 22.495 1.00 9.86 75 THR A N 1
ATOM 529 C CA . THR A 1 75 ? 46.153 35.187 23.168 1.00 10.30 75 THR A CA 1
ATOM 530 C C . THR A 1 75 ? 45.453 33.901 23.584 1.00 8.40 75 THR A C 1
ATOM 531 O O . THR A 1 75 ? 45.327 32.971 22.788 1.00 9.99 75 THR A O 1
ATOM 535 N N . VAL A 1 76 ? 45.007 33.837 24.833 1.00 8.88 76 VAL A N 1
ATOM 536 C CA . VAL A 1 76 ? 44.315 32.646 25.309 1.00 7.73 76 VAL A CA 1
ATOM 537 C C . VAL A 1 76 ? 42.856 32.694 24.872 1.00 8.27 76 VAL A C 1
ATOM 538 O O . VAL A 1 76 ? 42.119 33.606 25.240 1.00 9.51 76 VAL A O 1
ATOM 542 N N . VAL A 1 77 ? 42.447 31.714 24.072 1.00 7.94 77 VAL A N 1
ATOM 543 C CA . VAL A 1 77 ? 41.073 31.665 23.589 1.00 8.73 77 VAL A CA 1
ATOM 544 C C . VAL A 1 77 ? 40.165 30.993 24.618 1.00 8.46 77 VAL A C 1
ATOM 545 O O . VAL A 1 77 ? 39.022 31.403 24.800 1.00 9.02 77 VAL A O 1
ATOM 549 N N . GLY A 1 78 ? 40.687 29.974 25.294 1.00 8.46 78 GLY A N 1
ATOM 550 C CA . GLY A 1 78 ? 39.919 29.278 26.311 1.00 9.50 78 GLY A CA 1
ATOM 551 C C . GLY A 1 78 ? 40.848 28.525 27.244 1.00 8.60 78 GLY A C 1
ATOM 552 O O . GLY A 1 78 ? 41.926 28.087 26.832 1.00 9.27 78 GLY A O 1
ATOM 553 N N . ARG A 1 79 ? 40.436 28.377 28.500 1.00 9.23 79 ARG A N 1
ATOM 554 C CA . ARG A 1 79 ? 41.235 27.672 29.506 1.00 9.07 79 ARG A CA 1
ATOM 555 C C . ARG A 1 79 ? 40.593 26.333 29.871 1.00 9.41 79 ARG A C 1
ATOM 556 O O . ARG A 1 79 ? 39.372 26.242 30.011 1.00 9.87 79 ARG A O 1
ATOM 564 N N . PHE A 1 80 ? 41.401 25.287 30.025 1.00 9.65 80 PHE A N 1
ATOM 565 C CA . PHE A 1 80 ? 40.826 23.986 30.334 1.00 9.71 80 PHE A CA 1
ATOM 566 C C . PHE A 1 80 ? 40.300 23.825 31.756 1.00 10.74 80 PHE A C 1
ATOM 567 O O . PHE A 1 80 ? 39.694 22.802 32.078 1.00 12.03 80 PHE A O 1
ATOM 575 N N . ASN A 1 81 ? 40.494 24.838 32.599 1.00 11.41 81 ASN A N 1
ATOM 576 C CA . ASN A 1 81 ? 39.967 24.766 33.959 1.00 11.23 81 ASN A CA 1
ATOM 577 C C . ASN A 1 81 ? 38.491 25.184 33.936 1.00 11.87 81 ASN A C 1
ATOM 578 O O . ASN A 1 81 ? 37.830 25.245 34.975 1.00 13.62 81 ASN A O 1
ATOM 583 N N . GLU A 1 82 ? 37.987 25.471 32.736 1.00 10.52 82 GLU A N 1
ATOM 584 C CA . GLU A 1 82 ? 36.585 25.839 32.524 1.00 11.36 82 GLU A CA 1
ATOM 585 C C . GLU A 1 82 ? 36.103 25.065 31.293 1.00 10.39 82 GLU A C 1
ATOM 586 O O . GLU A 1 82 ? 35.792 25.639 30.248 1.00 10.67 82 GLU A O 1
ATOM 592 N N . THR A 1 83 ? 36.044 23.747 31.444 1.00 10.61 83 THR A N 1
ATOM 593 C CA . THR A 1 83 ? 35.650 22.838 30.373 1.00 9.42 83 THR A CA 1
ATOM 594 C C . THR A 1 83 ? 34.217 22.324 30.435 1.00 9.76 83 THR A C 1
ATOM 595 O O . THR A 1 83 ? 33.678 22.085 31.514 1.00 10.23 83 THR A O 1
ATOM 599 N N . GLN A 1 84 ? 33.612 22.179 29.260 1.00 9.74 84 GLN A N 1
ATOM 600 C CA . GLN A 1 84 ? 32.286 21.584 29.123 1.00 8.85 84 GLN A CA 1
ATOM 601 C C . GLN A 1 84 ? 32.441 20.611 27.962 1.00 8.01 84 GLN A C 1
ATOM 602 O O . GLN A 1 84 ? 33.109 20.920 26.974 1.00 9.40 84 GLN A O 1
ATOM 608 N N . ILE A 1 85 ? 31.836 19.437 28.068 1.00 8.35 85 ILE A N 1
ATOM 609 C CA . ILE A 1 85 ? 31.960 18.459 27.001 1.00 9.26 85 ILE A CA 1
ATOM 610 C C . ILE A 1 85 ? 30.717 17.584 26.921 1.00 8.99 85 ILE A C 1
ATOM 611 O O . ILE A 1 85 ? 30.216 17.109 27.936 1.00 10.71 85 ILE A O 1
ATOM 616 N N . PHE A 1 86 ? 30.195 17.413 25.712 1.00 9.15 86 PHE A N 1
ATOM 617 C CA . PHE A 1 86 ? 29.023 16.567 25.511 1.00 8.62 86 PHE A CA 1
ATOM 618 C C . PHE A 1 86 ? 29.057 15.915 24.137 1.00 9.91 86 PHE A C 1
ATOM 619 O O . PHE A 1 86 ? 29.817 16.327 23.257 1.00 10.84 86 PHE A O 1
ATOM 627 N N . GLN A 1 87 ? 28.243 14.882 23.958 1.00 10.51 87 GLN A N 1
ATOM 628 C CA . GLN A 1 87 ? 28.239 14.137 22.711 1.00 12.26 87 GLN A CA 1
ATOM 629 C C . GLN A 1 87 ? 26.871 13.881 22.117 1.00 11.81 87 GLN A C 1
ATOM 630 O O . GLN A 1 87 ? 25.849 13.924 22.806 1.00 13.35 87 GLN A O 1
ATOM 636 N N . GLY A 1 88 ? 26.891 13.597 20.821 1.00 11.51 88 GLY A N 1
ATOM 637 C CA . GLY A 1 88 ? 25.695 13.263 20.082 1.00 13.90 88 GLY A CA 1
ATOM 638 C C . GLY A 1 88 ? 26.018 11.933 19.434 1.00 16.32 88 GLY A C 1
ATOM 639 O O . GLY A 1 88 ? 26.975 11.269 19.835 1.00 17.07 88 GLY A O 1
ATOM 640 N N . SER A 1 89 ? 25.251 11.544 18.426 1.00 16.45 89 SER A N 1
ATOM 641 C CA . SER A 1 89 ? 25.480 10.272 17.757 1.00 19.88 89 SER A CA 1
ATOM 642 C C . SER A 1 89 ? 26.917 10.061 17.290 1.00 21.00 89 SER A C 1
ATOM 643 O O . SER A 1 89 ? 27.600 9.152 17.768 1.00 23.58 89 SER A O 1
ATOM 646 N N . ASN A 1 90 ? 27.382 10.901 16.371 1.00 20.63 90 ASN A N 1
ATOM 647 C CA . ASN A 1 90 ? 28.734 10.763 15.835 1.00 19.20 90 ASN A CA 1
ATOM 648 C C . ASN A 1 90 ? 29.594 12.015 15.982 1.00 16.25 90 ASN A C 1
ATOM 649 O O . ASN A 1 90 ? 30.384 12.344 15.092 1.00 14.68 90 ASN A O 1
ATOM 654 N N . TRP A 1 91 ? 29.444 12.708 17.104 1.00 12.62 91 TRP A N 1
ATOM 655 C CA . TRP A 1 91 ? 30.219 13.921 17.353 1.00 11.52 91 TRP A CA 1
ATOM 656 C C . TRP A 1 91 ? 30.358 14.219 18.836 1.00 10.74 91 TRP A C 1
ATOM 657 O O . TRP A 1 91 ? 29.606 13.703 19.665 1.00 10.40 91 TRP A O 1
ATOM 668 N N . ILE A 1 92 ? 31.340 15.054 19.158 1.00 9.74 92 ILE A N 1
ATOM 669 C CA . ILE A 1 92 ? 31.590 15.482 20.528 1.00 10.08 92 ILE A CA 1
ATOM 670 C C . ILE A 1 92 ? 31.889 16.968 20.471 1.00 10.06 92 ILE A C 1
ATOM 671 O O . ILE A 1 92 ? 32.654 17.411 19.614 1.00 11.37 92 ILE A O 1
ATOM 676 N N . MET A 1 93 ? 31.266 17.741 21.352 1.00 8.77 93 MET A N 1
ATOM 677 C CA . MET A 1 93 ? 31.533 19.171 21.400 1.00 9.84 93 MET A CA 1
ATOM 678 C C . MET A 1 93 ? 32.313 19.445 22.681 1.00 9.78 93 MET A C 1
ATOM 679 O O . MET A 1 93 ? 31.933 18.996 23.764 1.00 10.31 93 MET A O 1
ATOM 684 N N . LEU A 1 94 ? 33.424 20.159 22.546 1.00 10.18 94 LEU A N 1
ATOM 685 C CA . LEU A 1 94 ? 34.261 20.511 23.682 1.00 10.73 94 LEU A CA 1
ATOM 686 C C . LEU A 1 94 ? 34.307 22.030 23.724 1.00 10.25 94 LEU A C 1
ATOM 687 O O . LEU A 1 94 ? 34.516 22.676 22.697 1.00 11.03 94 LEU A O 1
ATOM 692 N N . ILE A 1 95 ? 34.102 22.597 24.906 1.00 9.45 95 ILE A N 1
ATOM 693 C CA . ILE A 1 95 ? 34.111 24.043 25.069 1.00 8.64 95 ILE A CA 1
ATOM 694 C C . ILE A 1 95 ? 35.028 24.465 26.210 1.00 7.92 95 ILE A C 1
ATOM 695 O O . ILE A 1 95 ? 34.968 23.899 27.301 1.00 9.58 95 ILE A O 1
ATOM 700 N N . TYR A 1 96 ? 35.885 25.446 25.940 1.00 8.17 96 TYR A N 1
ATOM 701 C CA . TYR A 1 96 ? 36.783 26.000 26.952 1.00 7.32 96 TYR A CA 1
ATOM 702 C C . TYR A 1 96 ? 36.396 27.466 27.112 1.00 7.88 96 TYR A C 1
ATOM 703 O O . TYR A 1 96 ? 36.478 28.237 26.160 1.00 8.96 96 TYR A O 1
ATOM 712 N N . LYS A 1 97 ? 35.956 27.850 28.303 1.00 9.30 97 LYS A N 1
ATOM 713 C CA . LYS A 1 97 ? 35.607 29.240 28.566 1.00 10.56 97 LYS A CA 1
ATOM 714 C C . LYS A 1 97 ? 36.793 29.875 29.284 1.00 9.89 97 LYS A C 1
ATOM 715 O O . LYS A 1 97 ? 37.865 29.279 29.366 1.00 10.53 97 LYS A O 1
ATOM 721 N N . GLY A 1 98 ? 36.612 31.096 29.772 1.00 10.74 98 GLY A N 1
ATOM 722 C CA . GLY A 1 98 ? 37.672 31.763 30.514 1.00 11.40 98 GLY A CA 1
ATOM 723 C C . GLY A 1 98 ? 38.901 32.255 29.771 1.00 10.74 98 GLY A C 1
ATOM 724 O O . GLY A 1 98 ? 39.978 32.357 30.360 1.00 11.88 98 GLY A O 1
ATOM 725 N N . GLY A 1 99 ? 38.758 32.565 28.487 1.00 9.79 99 GLY A N 1
ATOM 726 C CA . GLY A 1 99 ? 39.890 33.069 27.730 1.00 9.92 99 GLY A CA 1
ATOM 727 C C . GLY A 1 99 ? 40.127 34.531 28.064 1.00 10.85 99 GLY A C 1
ATOM 728 O O . GLY A 1 99 ? 39.407 35.110 28.879 1.00 12.33 99 GLY A O 1
ATOM 729 N N . ASP A 1 100 ? 41.139 35.135 27.451 1.00 9.81 100 ASP A N 1
ATOM 730 C CA . ASP A 1 100 ? 41.428 36.543 27.704 1.00 11.66 100 ASP A CA 1
ATOM 731 C C . ASP A 1 100 ? 40.245 37.394 27.264 1.00 11.24 100 ASP A C 1
ATOM 732 O O . ASP A 1 100 ? 39.564 37.075 26.291 1.00 10.51 100 ASP A O 1
ATOM 737 N N . GLU A 1 101 ? 40.003 38.482 27.985 1.00 11.11 101 GLU A N 1
ATOM 738 C CA . GLU A 1 101 ? 38.894 39.371 27.676 1.00 11.88 101 GLU A CA 1
ATOM 739 C C . GLU A 1 101 ? 39.092 40.229 26.432 1.00 12.46 101 GLU A C 1
ATOM 740 O O . GLU A 1 101 ? 40.210 40.645 26.112 1.00 13.41 101 GLU A O 1
ATOM 746 N N . TYR A 1 102 ? 37.989 40.477 25.731 1.00 12.37 102 TYR A N 1
ATOM 747 C CA . TYR A 1 102 ? 37.978 41.344 24.558 1.00 13.49 102 TYR A CA 1
ATOM 748 C C . TYR A 1 102 ? 38.066 42.763 25.112 1.00 13.85 102 TYR A C 1
ATOM 749 O O . TYR A 1 102 ? 37.685 43.010 26.256 1.00 15.12 102 TYR A O 1
ATOM 758 N N . ASP A 1 103 ? 38.536 43.697 24.296 1.00 15.31 103 ASP A N 1
ATOM 759 C CA . ASP A 1 103 ? 38.633 45.082 24.737 1.00 17.55 103 ASP A CA 1
ATOM 760 C C . ASP A 1 103 ? 37.610 45.985 24.050 1.00 18.04 103 ASP A C 1
ATOM 761 O O . ASP A 1 103 ? 37.229 47.022 24.599 1.00 18.52 103 ASP A O 1
ATOM 766 N N . ASN A 1 104 ? 37.154 45.583 22.866 1.00 17.02 104 ASN A N 1
ATOM 767 C CA . ASN A 1 104 ? 36.200 46.385 22.097 1.00 17.45 104 ASN A CA 1
ATOM 768 C C . ASN A 1 104 ? 35.059 45.608 21.447 1.00 17.16 104 ASN A C 1
ATOM 769 O O . ASN A 1 104 ? 34.346 46.139 20.594 1.00 19.25 104 ASN A O 1
ATOM 774 N N . HIS A 1 105 ? 34.891 44.353 21.839 1.00 16.03 105 HIS A N 1
ATOM 775 C CA . HIS A 1 105 ? 33.819 43.529 21.295 1.00 15.19 105 HIS A CA 1
ATOM 776 C C . HIS A 1 105 ? 33.192 42.712 22.405 1.00 14.18 105 HIS A C 1
ATOM 777 O O . HIS A 1 105 ? 33.753 42.570 23.493 1.00 14.11 105 HIS A O 1
ATOM 784 N N . CYS A 1 106 ? 32.009 42.186 22.114 1.00 14.73 106 CYS A N 1
ATOM 785 C CA . CYS A 1 106 ? 31.319 41.283 23.015 1.00 14.84 106 CYS A CA 1
ATOM 786 C C . CYS A 1 106 ? 31.175 41.712 24.469 1.00 14.63 106 CYS A C 1
ATOM 787 O O . CYS A 1 106 ? 31.272 40.884 25.374 1.00 15.19 106 CYS A O 1
ATOM 790 N N . GLY A 1 107 ? 30.924 42.997 24.695 1.00 15.46 107 GLY A N 1
ATOM 791 C CA . GLY A 1 107 ? 30.769 43.479 26.056 1.00 14.97 107 GLY A CA 1
ATOM 792 C C . GLY A 1 107 ? 31.980 43.213 26.932 1.00 15.45 107 GLY A C 1
ATOM 793 O O . GLY A 1 107 ? 31.862 43.102 28.152 1.00 17.27 107 GLY A O 1
ATOM 794 N N . ARG A 1 108 ? 33.146 43.111 26.300 1.00 15.06 108 ARG A N 1
ATOM 795 C CA . ARG A 1 108 ? 34.408 42.864 26.992 1.00 15.30 108 ARG A CA 1
ATOM 796 C C . ARG A 1 108 ? 34.431 41.550 27.771 1.00 15.10 108 ARG A C 1
ATOM 797 O O . ARG A 1 108 ? 35.137 41.419 28.770 1.00 16.41 108 ARG A O 1
ATOM 805 N N . GLU A 1 109 ? 33.666 40.570 27.307 1.00 14.10 109 GLU A N 1
ATOM 806 C CA . GLU A 1 109 ? 33.628 39.273 27.973 1.00 12.86 109 GLU A CA 1
ATOM 807 C C . GLU A 1 109 ? 34.879 38.455 27.669 1.00 11.87 109 GLU A C 1
ATOM 808 O O . GLU A 1 109 ? 35.670 38.796 26.784 1.00 11.60 109 GLU A O 1
ATOM 814 N N . GLN A 1 110 ? 35.052 37.377 28.421 1.00 11.79 110 GLN A N 1
ATOM 815 C CA . GLN A 1 110 ? 36.181 36.479 28.235 1.00 10.71 110 GLN A CA 1
ATOM 816 C C . GLN A 1 110 ? 35.971 35.683 26.950 1.00 11.24 110 GLN A C 1
ATOM 817 O O . GLN A 1 110 ? 34.845 35.301 26.629 1.00 11.41 110 GLN A O 1
ATOM 823 N N . ARG A 1 111 ? 37.050 35.435 26.216 1.00 9.48 111 ARG A N 1
ATOM 824 C CA . ARG A 1 111 ? 36.955 34.660 24.985 1.00 9.23 111 ARG A CA 1
ATOM 825 C C . ARG A 1 111 ? 36.546 33.229 25.318 1.00 9.22 111 ARG A C 1
ATOM 826 O O . ARG A 1 111 ? 36.665 32.778 26.459 1.00 9.41 111 ARG A O 1
ATOM 834 N N . ARG A 1 112 ? 36.048 32.523 24.311 1.00 9.37 112 ARG A N 1
ATOM 835 C CA . ARG A 1 112 ? 35.619 31.146 24.477 1.00 9.81 112 ARG A CA 1
ATOM 836 C C . ARG A 1 112 ? 35.945 30.351 23.223 1.00 8.32 112 ARG A C 1
ATOM 837 O O . ARG A 1 112 ? 35.867 30.876 22.115 1.00 9.17 112 ARG A O 1
ATOM 845 N N . ALA A 1 113 ? 36.322 29.089 23.410 1.00 8.22 113 ALA A N 1
ATOM 846 C CA . ALA A 1 113 ? 36.646 28.202 22.298 1.00 8.12 113 ALA A CA 1
ATOM 847 C C . ALA A 1 113 ? 35.640 27.065 22.238 1.00 8.15 113 ALA A C 1
ATOM 848 O O . ALA A 1 113 ? 35.368 26.414 23.244 1.00 8.13 113 ALA A O 1
ATOM 850 N N . VAL A 1 114 ? 35.084 26.839 21.053 1.00 7.60 114 VAL A N 1
ATOM 851 C CA . VAL A 1 114 ? 34.118 25.770 20.840 1.00 7.39 114 VAL A CA 1
ATOM 852 C C . VAL A 1 114 ? 34.721 24.864 19.777 1.00 8.55 114 VAL A C 1
ATOM 853 O O . VAL A 1 114 ? 35.006 25.315 18.666 1.00 8.27 114 VAL A O 1
ATOM 857 N N . VAL A 1 115 ? 34.929 23.597 20.122 1.00 8.65 115 VAL A N 1
ATOM 858 C CA . VAL A 1 115 ? 35.517 22.642 19.187 1.00 9.18 115 VAL A CA 1
ATOM 859 C C . VAL A 1 115 ? 34.565 21.494 18.895 1.00 9.34 115 VAL A C 1
ATOM 860 O O . VAL A 1 115 ? 34.160 20.759 19.798 1.00 10.24 115 VAL A O 1
ATOM 864 N N . MET A 1 116 ? 34.209 21.359 17.624 1.00 8.54 116 MET A N 1
ATOM 865 C CA . MET A 1 116 ? 33.318 20.297 17.174 1.00 9.16 116 MET A CA 1
ATOM 866 C C . MET A 1 116 ? 34.174 19.149 16.647 1.00 9.69 116 MET A C 1
ATOM 867 O O . MET A 1 116 ? 34.877 19.292 15.642 1.00 10.54 116 MET A O 1
ATOM 872 N N . ILE A 1 117 ? 34.119 18.016 17.337 1.00 10.00 117 ILE A N 1
ATOM 873 C CA . ILE A 1 117 ? 34.897 16.847 16.945 1.00 10.79 117 ILE A CA 1
ATOM 874 C C . ILE A 1 117 ? 33.981 15.858 16.240 1.00 11.49 117 ILE A C 1
ATOM 875 O O . ILE A 1 117 ? 33.049 15.333 16.842 1.00 11.46 117 ILE A O 1
ATOM 880 N N . SER A 1 118 ? 34.244 15.621 14.958 1.00 12.85 118 SER A N 1
ATOM 881 C CA . SER A 1 118 ? 33.429 14.705 14.161 1.00 13.97 118 SER A CA 1
ATOM 882 C C . SER A 1 118 ? 34.069 13.336 14.014 1.00 14.69 118 SER A C 1
ATOM 883 O O . SER A 1 118 ? 35.290 13.207 13.997 1.00 14.78 118 SER A O 1
ATOM 886 N N . CYS A 1 119 ? 33.229 12.315 13.893 1.00 16.81 119 CYS A N 1
ATOM 887 C CA . CYS A 1 119 ? 33.708 10.950 13.744 1.00 18.58 119 CYS A CA 1
ATOM 888 C C . CYS A 1 119 ? 34.449 10.713 12.433 1.00 19.26 119 CYS A C 1
ATOM 889 O O . CYS A 1 119 ? 34.010 11.142 11.366 1.00 19.60 119 CYS A O 1
ATOM 892 N N . ASN A 1 120 ? 35.586 10.034 12.536 1.00 18.81 120 ASN A N 1
ATOM 893 C CA . ASN A 1 120 ? 36.403 9.678 11.382 1.00 20.80 120 ASN A CA 1
ATOM 894 C C . ASN A 1 120 ? 37.147 8.405 11.766 1.00 21.56 120 ASN A C 1
ATOM 895 O O . ASN A 1 120 ? 38.102 8.440 12.539 1.00 20.79 120 ASN A O 1
ATOM 900 N N . ARG A 1 121 ? 36.693 7.281 11.221 1.00 23.15 121 ARG A N 1
ATOM 901 C CA . ARG A 1 121 ? 37.271 5.973 11.510 1.00 25.76 121 ARG A CA 1
ATOM 902 C C . ARG A 1 121 ? 38.729 5.804 11.083 1.00 25.53 121 ARG A C 1
ATOM 903 O O . ARG A 1 121 ? 39.406 4.885 11.544 1.00 26.65 121 ARG A O 1
ATOM 911 N N . HIS A 1 122 ? 39.212 6.688 10.217 1.00 25.15 122 HIS A N 1
ATOM 912 C C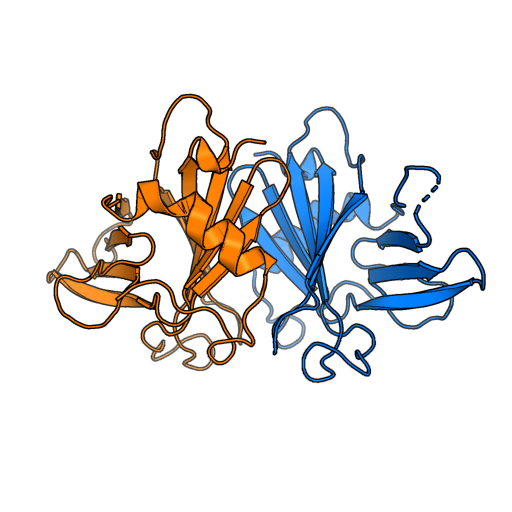A . HIS A 1 122 ? 40.576 6.587 9.706 1.00 25.84 122 HIS A CA 1
ATOM 913 C C . HIS A 1 122 ? 41.680 7.284 10.496 1.00 25.17 122 HIS A C 1
ATOM 914 O O . HIS A 1 122 ? 42.854 7.164 10.146 1.00 25.78 122 HIS A O 1
ATOM 921 N N . THR A 1 123 ? 41.323 8.006 11.551 1.00 24.24 123 THR A N 1
ATOM 922 C CA . THR A 1 123 ? 42.333 8.703 12.342 1.00 23.56 123 THR A CA 1
ATOM 923 C C . THR A 1 123 ? 41.938 8.859 13.802 1.00 22.82 123 THR A C 1
ATOM 924 O O . THR A 1 123 ? 40.764 9.020 14.123 1.00 22.03 123 THR A O 1
ATOM 928 N N . LEU A 1 124 ? 42.929 8.808 14.685 1.00 21.95 124 LEU A N 1
ATOM 929 C CA . LEU A 1 124 ? 42.678 8.969 16.109 1.00 21.21 124 LEU A CA 1
ATOM 930 C C . LEU A 1 124 ? 42.340 10.437 16.350 1.00 20.65 124 LEU A C 1
ATOM 931 O O . LEU A 1 124 ? 41.582 10.771 17.260 1.00 20.32 124 LEU A O 1
ATOM 936 N N . ALA A 1 125 ? 42.911 11.307 15.521 1.00 19.51 125 ALA A N 1
ATOM 937 C CA . ALA A 1 125 ? 42.680 12.742 15.622 1.00 19.59 125 ALA A CA 1
ATOM 938 C C . ALA A 1 125 ? 43.501 13.506 14.592 1.00 19.20 125 ALA A C 1
ATOM 939 O O . ALA A 1 125 ? 44.713 13.313 14.485 1.00 20.76 125 ALA A O 1
ATOM 941 N N . ASP A 1 126 ? 42.833 14.367 13.830 1.00 19.25 126 ASP A N 1
ATOM 942 C CA . ASP A 1 126 ? 43.502 15.186 12.828 1.00 19.19 126 ASP A CA 1
ATOM 943 C C . ASP A 1 126 ? 42.538 16.196 12.219 1.00 16.91 126 ASP A C 1
ATOM 944 O O . ASP A 1 126 ? 41.388 16.303 12.643 1.00 15.11 126 ASP A O 1
ATOM 949 N N . ASN A 1 127 ? 43.022 16.942 11.233 1.00 14.71 127 ASN A N 1
ATOM 950 C CA . ASN A 1 127 ? 42.218 17.937 10.539 1.00 14.88 127 ASN A CA 1
ATOM 951 C C . ASN A 1 127 ? 41.686 19.063 11.424 1.00 13.39 127 ASN A C 1
ATOM 952 O O . ASN A 1 127 ? 40.581 19.561 11.209 1.00 14.80 127 ASN A O 1
ATOM 957 N N . PHE A 1 128 ? 42.471 19.460 12.419 1.00 12.53 128 PHE A N 1
ATOM 958 C CA . PHE A 1 128 ? 42.078 20.557 13.296 1.00 10.85 128 PHE A CA 1
ATOM 959 C C . PHE A 1 128 ? 42.228 21.881 12.559 1.00 11.75 128 PHE A C 1
ATOM 960 O O . PHE A 1 128 ? 43.272 22.161 11.967 1.00 12.95 128 PHE A O 1
ATOM 968 N N . ASN A 1 129 ? 41.189 22.704 12.602 1.00 12.05 129 ASN A N 1
ATOM 969 C CA . ASN A 1 129 ? 41.243 24.008 11.962 1.00 13.33 129 ASN A CA 1
ATOM 970 C C . ASN A 1 129 ? 40.131 24.926 12.421 1.00 12.36 129 ASN A C 1
ATOM 971 O O . ASN A 1 129 ? 39.061 24.475 12.841 1.00 11.58 129 ASN A O 1
ATOM 976 N N . PRO A 1 130 ? 40.378 26.238 12.367 1.00 12.13 130 PRO A N 1
ATOM 977 C CA . PRO A 1 130 ? 39.358 27.197 12.781 1.00 11.57 130 PRO A CA 1
ATOM 978 C C . PRO A 1 130 ? 38.293 27.298 11.700 1.00 11.64 130 PRO A C 1
ATOM 979 O O . PRO A 1 130 ? 38.576 27.129 10.512 1.00 13.79 130 PRO A O 1
ATOM 983 N N . VAL A 1 131 ? 37.061 27.539 12.122 1.00 10.70 131 VAL A N 1
ATOM 984 C CA . VAL A 1 131 ? 35.953 27.702 11.193 1.00 11.03 131 VAL A CA 1
ATOM 985 C C . VAL A 1 131 ? 35.705 29.200 11.077 1.00 11.44 131 VAL A C 1
ATOM 986 O O . VAL A 1 131 ? 35.697 29.758 9.980 1.00 14.96 131 VAL A O 1
ATOM 990 N N . SER A 1 132 ? 35.522 29.852 12.222 1.00 10.33 132 SER A N 1
ATOM 991 C CA . SER A 1 132 ? 35.283 31.285 12.241 1.00 12.51 132 SER A CA 1
ATOM 992 C C . SER A 1 132 ? 35.271 31.812 13.664 1.00 11.69 132 SER A C 1
ATOM 993 O O . SER A 1 132 ? 35.307 31.047 14.626 1.00 11.98 132 SER A O 1
ATOM 996 N N . GLU A 1 133 ? 35.247 33.132 13.785 1.00 10.78 133 GLU A N 1
ATOM 997 C CA . GLU A 1 133 ? 35.173 33.779 15.082 1.00 10.75 133 GLU A CA 1
ATOM 998 C C . GLU A 1 133 ? 33.931 34.644 15.063 1.00 11.54 133 GLU A C 1
ATOM 999 O O . GLU A 1 133 ? 33.737 35.451 14.155 1.00 12.45 133 GLU 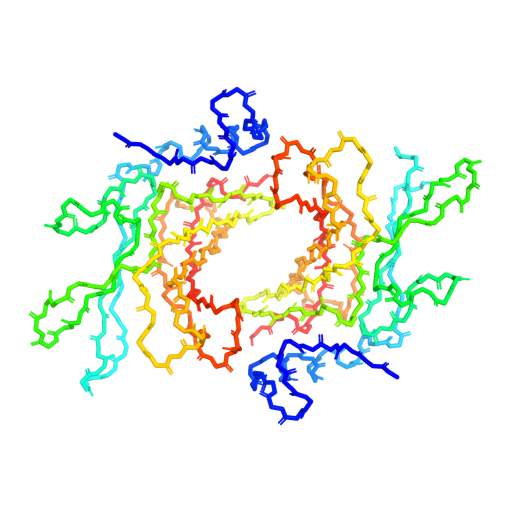A O 1
ATOM 1005 N N . GLU A 1 134 ? 33.075 34.450 16.051 1.00 10.30 134 GLU A N 1
ATOM 1006 C CA . GLU A 1 134 ? 31.870 35.249 16.172 1.00 11.11 134 GLU A CA 1
ATOM 1007 C C . GLU A 1 134 ? 32.200 36.287 17.231 1.00 10.15 134 GLU A C 1
ATOM 1008 O O . GLU A 1 134 ? 32.290 35.966 18.416 1.00 9.75 134 GLU A O 1
ATOM 1014 N N . ARG A 1 135 ? 32.403 37.526 16.801 1.00 10.45 135 ARG A N 1
ATOM 1015 C CA . ARG A 1 135 ? 32.716 38.607 17.724 1.00 11.95 135 ARG A CA 1
ATOM 1016 C C . ARG A 1 135 ? 31.776 39.783 17.491 1.00 12.51 135 ARG A C 1
ATOM 1017 O O . ARG A 1 135 ? 32.050 40.904 17.923 1.00 13.31 135 ARG A O 1
ATOM 1025 N N . GLY A 1 136 ? 30.659 39.516 16.818 1.00 12.00 136 GLY A N 1
ATOM 1026 C CA . GLY A 1 136 ? 29.709 40.573 16.511 1.00 13.18 136 GLY A CA 1
ATOM 1027 C C . GLY A 1 136 ? 28.459 40.632 17.368 1.00 14.71 136 GLY A C 1
ATOM 1028 O O . GLY A 1 136 ? 27.514 41.343 17.030 1.00 16.08 136 GLY A O 1
ATOM 1029 N N . LYS A 1 137 ? 28.445 39.900 18.476 1.00 14.46 137 LYS A N 1
ATOM 1030 C CA . LYS A 1 137 ? 27.291 39.887 19.369 1.00 14.61 137 LYS A CA 1
ATOM 1031 C C . LYS A 1 137 ? 27.570 40.703 20.625 1.00 15.09 137 LYS A C 1
ATOM 1032 O O . LYS A 1 137 ? 28.721 41.012 20.929 1.00 16.31 137 LYS A O 1
ATOM 1038 N N . VAL A 1 138 ? 26.513 41.057 21.35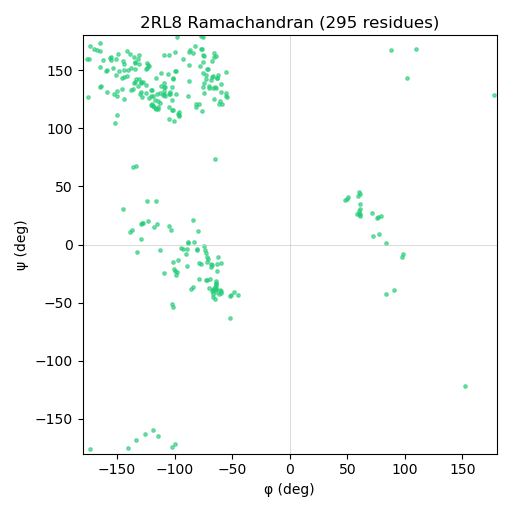3 1.00 14.84 138 VAL A N 1
ATOM 1039 C CA . VAL A 1 138 ? 26.665 41.828 22.583 1.00 16.32 138 VAL A CA 1
ATOM 1040 C C . VAL A 1 138 ? 27.140 40.922 23.715 1.00 16.70 138 VAL A C 1
ATOM 1041 O O . VAL A 1 138 ? 27.632 41.394 24.742 1.00 16.75 138 VAL A O 1
ATOM 1045 N N . GLN A 1 139 ? 26.992 39.615 23.514 1.00 15.64 139 GLN A N 1
ATOM 1046 C CA . GLN A 1 139 ? 27.404 38.621 24.501 1.00 14.83 139 GLN A CA 1
ATOM 1047 C C . GLN A 1 139 ? 27.387 37.245 23.842 1.00 13.81 139 GLN A C 1
ATOM 1048 O O . GLN A 1 139 ? 26.847 37.081 22.750 1.00 13.41 139 GLN A O 1
ATOM 1054 N N . ASP A 1 140 ? 27.979 36.265 24.513 1.00 13.91 140 ASP A N 1
ATOM 1055 C CA . ASP A 1 140 ? 28.031 34.896 24.015 1.00 13.12 140 ASP A CA 1
ATOM 1056 C C . ASP A 1 140 ? 28.755 34.730 22.686 1.00 13.11 140 ASP A C 1
ATOM 1057 O O . ASP A 1 140 ? 28.304 34.014 21.788 1.00 14.34 140 ASP A O 1
ATOM 1062 N N . CYS A 1 141 ? 29.891 35.403 22.573 1.00 12.23 141 CYS A N 1
ATOM 1063 C CA . CYS A 1 141 ? 30.717 35.304 21.385 1.00 12.35 141 CYS A CA 1
ATOM 1064 C C . CYS A 1 141 ? 31.555 34.046 21.536 1.00 10.48 141 CYS A C 1
ATOM 1065 O O . CYS A 1 141 ? 31.571 33.431 22.603 1.00 11.17 141 CYS A O 1
ATOM 1068 N N . PHE A 1 142 ? 32.257 33.663 20.476 1.00 8.20 142 PHE A N 1
ATOM 1069 C CA . PHE A 1 142 ? 33.090 32.469 20.539 1.00 8.07 142 PHE A CA 1
ATOM 1070 C C . PHE A 1 142 ? 33.899 32.237 19.277 1.00 7.08 142 PHE A C 1
ATOM 1071 O O . PHE A 1 142 ? 33.588 32.766 18.210 1.00 8.50 142 PHE A O 1
ATOM 1079 N N . TYR A 1 143 ? 34.957 31.448 19.431 1.00 6.84 143 TYR A N 1
ATOM 1080 C CA . TYR A 1 143 ? 35.803 31.034 18.319 1.00 6.83 143 TYR A CA 1
ATOM 1081 C C . TYR A 1 143 ? 35.385 29.584 18.077 1.00 7.84 143 TYR A C 1
ATOM 1082 O O . TYR A 1 143 ? 35.346 28.784 19.015 1.00 7.74 143 TYR A O 1
ATOM 1091 N N . LEU A 1 144 ? 35.076 29.248 16.829 1.00 7.28 144 LEU A N 1
ATOM 1092 C CA . LEU A 1 144 ? 34.648 27.899 16.476 1.00 6.92 144 LEU A CA 1
ATOM 1093 C C . LEU A 1 144 ? 35.713 27.154 15.685 1.00 7.19 144 LEU A C 1
ATOM 1094 O O . LEU A 1 144 ? 36.309 27.711 14.756 1.00 7.24 144 LEU A O 1
ATOM 1099 N N . PHE A 1 145 ? 35.934 25.895 16.056 1.00 6.40 145 PHE A N 1
ATOM 1100 C CA . PHE A 1 145 ? 36.918 25.028 15.411 1.00 7.51 145 PHE A CA 1
ATOM 1101 C C . PHE A 1 145 ? 36.326 23.651 15.154 1.00 8.06 145 PHE A C 1
ATOM 1102 O O . PHE A 1 145 ? 35.328 23.273 15.764 1.00 7.95 145 PHE A O 1
ATOM 1110 N N . GLU A 1 146 ? 36.951 22.905 14.249 1.00 7.81 146 GLU A N 1
ATOM 1111 C CA . GLU A 1 146 ? 36.519 21.549 13.938 1.00 9.34 146 GLU A CA 1
ATOM 1112 C C . GLU A 1 146 ? 37.731 20.630 13.884 1.00 9.75 146 GLU A C 1
ATOM 1113 O O . GLU A 1 146 ? 38.842 21.069 13.586 1.00 10.49 146 GLU A O 1
ATOM 1119 N N . MET A 1 147 ? 37.512 19.360 14.200 1.00 10.34 147 MET A N 1
ATOM 1120 C CA . MET A 1 147 ? 38.569 18.357 14.157 1.00 11.73 147 MET A CA 1
ATOM 1121 C C . MET A 1 147 ? 37.908 16.996 13.955 1.00 11.72 147 MET A C 1
ATOM 1122 O O . MET A 1 147 ? 36.718 16.836 14.221 1.00 11.38 147 MET A O 1
ATOM 1127 N N . ASP A 1 148 ? 38.674 16.028 13.464 1.00 13.45 148 ASP A N 1
ATOM 1128 C CA . ASP A 1 148 ? 38.158 14.681 13.244 1.00 14.43 148 ASP A CA 1
ATOM 1129 C C . ASP A 1 148 ? 38.816 13.721 14.233 1.00 14.05 148 ASP A C 1
ATOM 1130 O O . ASP A 1 148 ? 39.970 13.909 14.608 1.00 13.20 148 ASP A O 1
ATOM 1135 N N . SER A 1 149 ? 38.078 12.699 14.655 1.00 13.44 149 SER A N 1
ATOM 1136 C CA . SER A 1 149 ? 38.606 11.705 15.590 1.00 14.56 149 SER A CA 1
ATOM 1137 C C . SER A 1 149 ? 37.743 10.452 15.640 1.00 14.34 149 SER A C 1
ATOM 1138 O O . SER A 1 149 ? 36.518 10.533 15.692 1.00 14.88 149 SER A O 1
ATOM 1141 N N . SER A 1 150 ? 38.392 9.292 15.626 1.00 15.91 150 SER A N 1
ATOM 1142 C CA . SER A 1 150 ? 37.669 8.031 15.686 1.00 16.32 150 SER A CA 1
ATOM 1143 C C . SER A 1 150 ? 37.007 7.879 17.054 1.00 17.07 150 SER A C 1
ATOM 1144 O O . SER A 1 150 ? 36.087 7.077 17.225 1.00 18.32 150 SER A O 1
ATOM 1147 N N . LEU A 1 151 ? 37.473 8.655 18.028 1.00 16.66 151 LEU A N 1
ATOM 1148 C CA . LEU A 1 151 ? 36.919 8.593 19.374 1.00 17.40 151 LEU A CA 1
ATOM 1149 C C . LEU A 1 151 ? 35.520 9.196 19.437 1.00 17.14 151 LEU A C 1
ATOM 1150 O O . LEU A 1 151 ? 34.791 8.994 20.409 1.00 19.13 151 LEU A O 1
ATOM 1155 N N . ALA A 1 152 ? 35.148 9.934 18.394 1.00 17.90 152 ALA A N 1
ATOM 1156 C CA . ALA A 1 152 ? 33.833 10.561 18.331 1.00 18.86 152 ALA A CA 1
ATOM 1157 C C . ALA A 1 152 ? 32.807 9.637 17.678 1.00 21.18 152 ALA A C 1
ATOM 1158 O O . ALA A 1 152 ? 31.614 9.934 17.668 1.00 20.58 152 ALA A O 1
ATOM 1160 N N . CYS A 1 153 ? 33.274 8.517 17.134 1.00 23.13 153 CYS A N 1
ATOM 1161 C CA . CYS A 1 153 ? 32.384 7.565 16.478 1.00 26.95 153 CYS A CA 1
ATOM 1162 C C . CYS A 1 153 ? 31.590 6.749 17.491 1.00 29.41 153 CYS A C 1
ATOM 1163 O O . CYS A 1 153 ? 31.937 6.696 18.671 1.00 30.22 153 CYS A O 1
ATOM 1166 N N . SER A 1 154 ? 30.521 6.117 17.017 1.00 33.38 154 SER A N 1
ATOM 1167 C CA . SER A 1 154 ? 29.671 5.291 17.866 1.00 36.30 154 SER A CA 1
ATOM 1168 C C . SER A 1 154 ? 29.330 3.976 17.171 1.00 38.02 154 SER A C 1
ATOM 1169 O O . SER A 1 154 ? 29.658 2.909 17.734 1.00 39.34 154 SER A O 1
ATOM 1173 N N . LYS B 1 4 ? 5.375 36.445 14.981 1.00 26.22 4 LYS B N 1
ATOM 1174 C CA . LYS B 1 4 ? 6.624 36.399 15.794 1.00 25.93 4 LYS B CA 1
ATOM 1175 C C . LYS B 1 4 ? 7.602 35.378 15.221 1.00 24.08 4 LYS B C 1
ATOM 1176 O O . LYS B 1 4 ? 7.193 34.365 14.652 1.00 25.01 4 LYS B O 1
ATOM 1182 N N . THR B 1 5 ? 8.895 35.653 15.372 1.00 21.62 5 THR B N 1
ATOM 1183 C CA . THR B 1 5 ? 9.934 34.759 14.873 1.00 19.33 5 THR B CA 1
ATOM 1184 C C . THR B 1 5 ? 11.073 34.694 15.889 1.00 18.05 5 THR B C 1
ATOM 1185 O O . THR B 1 5 ? 10.972 35.266 16.974 1.00 17.58 5 THR B O 1
ATOM 1189 N N . CYS B 1 6 ? 12.150 33.993 15.545 1.00 16.30 6 CYS B N 1
ATOM 1190 C CA . CYS B 1 6 ? 13.291 33.874 16.447 1.00 16.17 6 CYS B CA 1
ATOM 1191 C C . CYS B 1 6 ? 13.885 35.229 16.792 1.00 15.84 6 CYS B C 1
ATOM 1192 O O . CYS B 1 6 ? 14.021 36.098 15.933 1.00 17.47 6 CYS B O 1
ATOM 1195 N N . ASP B 1 7 ? 14.238 35.399 18.059 1.00 14.61 7 ASP B N 1
ATOM 1196 C CA . ASP B 1 7 ? 14.848 36.637 18.512 1.00 14.83 7 ASP B CA 1
ATOM 1197 C C . ASP B 1 7 ? 16.279 36.299 18.936 1.00 14.74 7 ASP B C 1
ATOM 1198 O O . ASP B 1 7 ? 16.496 35.427 19.778 1.00 14.50 7 ASP B O 1
ATOM 1203 N N . LEU B 1 8 ? 17.248 36.984 18.338 1.00 14.39 8 LEU B N 1
ATOM 1204 C CA . LEU B 1 8 ? 18.658 36.760 18.645 1.00 14.64 8 LEU B CA 1
ATOM 1205 C C . LEU B 1 8 ? 19.104 37.720 19.742 1.00 15.52 8 LEU B C 1
ATOM 1206 O O . LEU B 1 8 ? 18.470 38.749 19.960 1.00 16.17 8 LEU B O 1
ATOM 1211 N N . VAL B 1 9 ? 20.191 37.396 20.434 1.00 15.91 9 VAL B N 1
ATOM 1212 C CA . VAL B 1 9 ? 20.658 38.268 21.506 1.00 16.92 9 VAL B CA 1
ATOM 1213 C C . VAL B 1 9 ? 21.066 39.629 20.948 1.00 16.56 9 VAL B C 1
ATOM 1214 O O . VAL B 1 9 ? 21.614 39.722 19.849 1.00 16.13 9 VAL B O 1
ATOM 1218 N N . GLY B 1 10 ? 20.780 40.683 21.708 1.00 19.59 10 GLY B N 1
ATOM 1219 C CA . GLY B 1 10 ? 21.115 42.027 21.273 1.00 21.26 10 GLY B CA 1
ATOM 1220 C C . GLY B 1 10 ? 19.906 42.766 20.732 1.00 23.64 10 GLY B C 1
ATOM 1221 O O . GLY B 1 10 ? 19.044 42.174 20.084 1.00 22.78 10 GLY B O 1
ATOM 1222 N N . GLU B 1 11 ? 19.834 44.065 21.000 1.00 25.12 11 GLU B N 1
ATOM 1223 C CA . GLU B 1 11 ? 18.718 44.874 20.528 1.00 27.97 11 GLU B CA 1
ATOM 1224 C C . GLU B 1 11 ? 18.756 44.948 19.004 1.00 27.98 11 GLU B C 1
ATOM 1225 O O . GLU B 1 11 ? 19.768 44.619 18.387 1.00 27.31 11 GLU B O 1
ATOM 1231 N N . LYS B 1 12 ? 17.650 45.371 18.400 1.00 28.85 12 LYS B N 1
ATOM 1232 C CA . LYS B 1 12 ? 17.578 45.489 16.948 1.00 30.15 12 LYS B CA 1
ATOM 1233 C C . LYS B 1 12 ? 18.717 46.371 16.447 1.00 29.61 12 LYS B C 1
ATOM 1234 O O . LYS B 1 12 ? 18.899 47.494 16.919 1.00 30.56 12 LYS B O 1
ATOM 1240 N N . GLY B 1 13 ? 19.486 45.853 15.494 1.00 28.93 13 GLY B N 1
ATOM 1241 C CA . GLY B 1 13 ? 20.601 46.606 14.952 1.00 27.83 13 GLY B CA 1
ATOM 1242 C C . GLY B 1 13 ? 21.924 46.233 15.594 1.00 27.23 13 GLY B C 1
ATOM 1243 O O . GLY B 1 13 ? 22.986 46.631 15.118 1.00 28.62 13 GLY B O 1
ATOM 1244 N N . LYS B 1 14 ? 21.864 45.463 16.677 1.00 26.21 14 LYS B N 1
ATOM 1245 C CA . LYS B 1 14 ? 23.069 45.037 17.383 1.00 24.99 14 LYS B CA 1
ATOM 1246 C C . LYS B 1 14 ? 23.209 43.518 17.372 1.00 23.25 14 LYS B C 1
ATOM 1247 O O . LYS B 1 14 ? 23.987 42.948 18.138 1.00 22.59 14 LYS B O 1
ATOM 1253 N N . GLU B 1 15 ? 22.452 42.867 16.498 1.00 21.86 15 GLU B N 1
ATOM 1254 C CA . GLU B 1 15 ? 22.490 41.415 16.392 1.00 20.79 15 GLU B CA 1
ATOM 1255 C C . GLU B 1 15 ? 23.577 40.969 15.420 1.00 18.99 15 GLU B C 1
ATOM 1256 O O . GLU B 1 15 ? 23.969 41.712 14.520 1.00 20.28 15 GLU B O 1
ATOM 1262 N N . SER B 1 16 ? 24.060 39.749 15.619 1.00 17.36 16 SER B N 1
ATOM 1263 C CA . SER B 1 16 ? 25.107 39.173 14.786 1.00 17.95 16 SER B CA 1
ATOM 1264 C C . SER B 1 16 ? 24.734 39.057 13.313 1.00 17.41 16 SER B C 1
ATOM 1265 O O . SER B 1 16 ? 23.667 38.546 12.973 1.00 16.23 16 SER B O 1
ATOM 1268 N N . GLU B 1 17 ? 25.624 39.526 12.444 1.00 17.82 17 GLU B N 1
ATOM 1269 C CA . GLU B 1 17 ? 25.396 39.440 11.007 1.00 19.35 17 GLU B CA 1
ATOM 1270 C C . GLU B 1 17 ? 25.373 37.970 10.598 1.00 17.93 17 GLU B C 1
ATOM 1271 O O . GLU B 1 17 ? 24.611 37.577 9.714 1.00 17.27 17 GLU B O 1
ATOM 1277 N N . LYS B 1 18 ? 26.210 37.159 11.240 1.00 17.58 18 LYS B N 1
ATOM 1278 C CA . LYS B 1 18 ? 26.254 35.735 10.932 1.00 16.15 18 LYS B CA 1
ATOM 1279 C C . LYS B 1 18 ? 24.949 35.062 11.331 1.00 14.16 18 LYS B C 1
ATOM 1280 O O . LYS B 1 18 ? 24.395 34.265 10.567 1.00 12.92 18 LYS B O 1
ATOM 1286 N N . GLU B 1 19 ? 24.451 35.382 12.523 1.00 13.09 19 GLU B N 1
ATOM 1287 C CA . GLU B 1 19 ? 23.203 34.787 12.980 1.00 11.91 19 GLU B CA 1
ATOM 1288 C C . GLU B 1 19 ? 22.027 35.250 12.134 1.00 11.80 19 GLU B C 1
ATOM 1289 O O . GLU B 1 19 ? 21.138 34.461 11.828 1.00 12.62 19 GLU B O 1
ATOM 1295 N N . LEU B 1 20 ? 22.020 36.524 11.754 1.00 13.81 20 LEU B N 1
ATOM 1296 C CA . LEU B 1 20 ? 20.937 37.048 10.930 1.00 13.24 20 LEU B CA 1
ATOM 1297 C C . LEU B 1 20 ? 20.877 36.322 9.591 1.00 13.70 20 LEU B C 1
ATOM 1298 O O . LEU B 1 20 ? 19.798 35.965 9.117 1.00 15.41 20 LEU B O 1
ATOM 1303 N N . ALA B 1 21 ? 22.038 36.088 8.988 1.00 12.61 21 ALA B N 1
ATOM 1304 C CA . ALA B 1 21 ? 22.085 35.401 7.704 1.00 13.39 21 ALA B CA 1
ATOM 1305 C C . ALA B 1 21 ? 21.640 33.947 7.845 1.00 13.86 21 ALA B C 1
ATOM 1306 O O . ALA B 1 21 ? 20.933 33.420 6.985 1.00 13.98 21 ALA B O 1
ATOM 1308 N N . LEU B 1 22 ? 22.049 33.300 8.932 1.00 13.74 22 LEU B N 1
ATOM 1309 C CA . LEU B 1 22 ? 21.679 31.908 9.159 1.00 14.43 22 LEU B CA 1
ATOM 1310 C C . LEU B 1 22 ? 20.173 31.822 9.388 1.00 14.37 22 LEU B C 1
ATOM 1311 O O . LEU B 1 22 ? 19.514 30.889 8.926 1.00 13.46 22 LEU B O 1
ATOM 1316 N N . LEU B 1 23 ? 19.631 32.803 10.101 1.00 14.41 23 LEU B N 1
ATOM 1317 C CA . LEU B 1 23 ? 18.200 32.837 10.372 1.00 15.37 23 LEU B CA 1
ATOM 1318 C C . LEU B 1 23 ? 17.430 32.891 9.055 1.00 15.25 23 LEU B C 1
ATOM 1319 O O . LEU B 1 23 ? 16.416 32.212 8.888 1.00 15.34 23 LEU B O 1
ATOM 1324 N N . LYS B 1 24 ? 17.926 33.691 8.117 1.00 15.61 24 LYS B N 1
ATOM 1325 C CA . LYS B 1 24 ? 17.283 33.826 6.816 1.00 15.79 24 LYS B CA 1
ATOM 1326 C C . LYS B 1 24 ? 17.344 32.499 6.061 1.00 15.29 24 LYS B C 1
ATOM 1327 O O . LYS B 1 24 ? 16.390 32.107 5.387 1.00 15.40 24 LYS B O 1
ATOM 1333 N N . ARG B 1 25 ? 18.470 31.805 6.192 1.00 13.53 25 ARG B N 1
ATOM 1334 C CA . ARG B 1 25 ? 18.667 30.522 5.526 1.00 14.61 25 ARG B CA 1
ATOM 1335 C C . ARG B 1 25 ? 17.689 29.451 6.017 1.00 14.13 25 ARG B C 1
ATOM 1336 O O . ARG B 1 25 ? 17.275 28.577 5.252 1.00 15.00 25 ARG B O 1
ATOM 1344 N N . LEU B 1 26 ? 17.315 29.522 7.291 1.00 13.35 26 LEU B N 1
ATOM 1345 C CA . LEU B 1 26 ? 16.413 28.537 7.881 1.00 13.37 26 LEU B CA 1
ATOM 1346 C C . LEU B 1 26 ? 14.930 28.757 7.596 1.00 12.82 26 LEU B C 1
ATOM 1347 O O . LEU B 1 26 ? 14.104 27.934 7.980 1.00 12.50 26 LEU B O 1
ATOM 1352 N N . THR B 1 27 ? 14.599 29.846 6.909 1.00 12.44 27 THR B N 1
ATOM 1353 C CA . THR B 1 27 ? 13.207 30.172 6.605 1.00 13.27 27 THR B CA 1
ATOM 1354 C C . THR B 1 27 ? 12.338 29.012 6.104 1.00 12.45 27 THR B C 1
ATOM 1355 O O . THR B 1 27 ? 11.199 28.863 6.538 1.00 13.49 27 THR B O 1
ATOM 1359 N N . PRO B 1 28 ? 12.858 28.173 5.190 1.00 13.36 28 PRO B N 1
ATOM 1360 C CA . PRO B 1 28 ? 12.032 27.060 4.707 1.00 12.86 28 PRO B CA 1
ATOM 1361 C C . PRO B 1 28 ? 11.568 26.073 5.784 1.00 12.46 28 PRO B C 1
ATOM 1362 O O . PRO B 1 28 ? 10.642 25.292 5.556 1.00 13.86 28 PRO B O 1
ATOM 1366 N N . LEU B 1 29 ? 12.198 26.114 6.956 1.00 11.18 29 LEU B N 1
ATOM 1367 C CA . LEU B 1 29 ? 11.832 25.214 8.050 1.00 9.97 29 LEU B CA 1
ATOM 1368 C C . LEU B 1 29 ? 10.741 25.758 8.971 1.00 10.80 29 LEU B C 1
ATOM 1369 O O . LEU B 1 29 ? 10.105 24.996 9.699 1.00 11.99 29 LEU B O 1
ATOM 1374 N N . PHE B 1 30 ? 10.523 27.068 8.936 1.00 12.40 30 PHE B N 1
ATOM 1375 C CA . PHE B 1 30 ? 9.543 27.695 9.820 1.00 12.50 30 PHE B CA 1
ATOM 1376 C C . PHE B 1 30 ? 8.149 27.067 9.822 1.00 12.86 30 PHE B C 1
ATOM 1377 O O . PHE B 1 30 ? 7.549 26.876 10.882 1.00 14.48 30 PHE B O 1
ATOM 1385 N N . GLN B 1 31 ? 7.641 26.737 8.640 1.00 13.32 31 GLN B N 1
ATOM 1386 C CA . GLN B 1 31 ? 6.304 26.166 8.519 1.00 13.83 31 GLN B CA 1
ATOM 1387 C C . GLN B 1 31 ? 6.181 24.726 9.007 1.00 13.10 31 GLN B C 1
ATOM 1388 O O . GLN B 1 31 ? 5.072 24.212 9.151 1.00 14.04 31 GLN B O 1
ATOM 1394 N N . LYS B 1 32 ? 7.310 24.080 9.271 1.00 12.24 32 LYS B N 1
ATOM 1395 C CA . LYS B 1 32 ? 7.300 22.688 9.700 1.00 13.23 32 LYS B CA 1
ATOM 1396 C C . LYS B 1 32 ? 7.166 22.464 11.197 1.00 12.68 32 LYS B C 1
ATOM 1397 O O . LYS B 1 32 ? 7.317 23.383 12.004 1.00 14.06 32 LYS B O 1
ATOM 1403 N N . SER B 1 33 ? 6.865 21.220 11.550 1.00 13.04 33 SER B N 1
ATOM 1404 C CA . SER B 1 33 ? 6.727 20.814 12.938 1.00 13.92 33 SER B CA 1
ATOM 1405 C C . SER B 1 33 ? 7.333 19.423 13.050 1.00 12.41 33 SER B C 1
ATOM 1406 O O . SER B 1 33 ? 7.231 18.612 12.125 1.00 14.27 33 SER B O 1
ATOM 1409 N N . PHE B 1 34 ? 7.965 19.151 14.185 1.00 10.95 34 PHE B N 1
ATOM 1410 C CA . PHE B 1 34 ? 8.614 17.868 14.411 1.00 12.03 34 PHE B CA 1
ATOM 1411 C C . PHE B 1 34 ? 8.198 17.294 15.754 1.00 12.70 34 PHE B C 1
ATOM 1412 O O . PHE B 1 34 ? 8.041 18.025 16.734 1.00 11.71 34 PHE B O 1
ATOM 1420 N N . GLU B 1 35 ? 8.030 15.980 15.802 1.00 11.52 35 GLU B N 1
ATOM 1421 C CA . GLU B 1 35 ? 7.607 15.329 17.032 1.00 12.64 35 GLU B CA 1
ATOM 1422 C C . GLU B 1 35 ? 8.269 13.970 17.189 1.00 13.05 35 GLU B C 1
ATOM 1423 O O . GLU B 1 35 ? 8.596 13.304 16.206 1.00 13.20 35 GLU B O 1
ATOM 1429 N N . SER B 1 36 ? 8.479 13.574 18.439 1.00 13.06 36 SER B N 1
ATOM 1430 C CA . SER B 1 36 ? 9.078 12.287 18.756 1.00 13.18 36 SER B CA 1
ATOM 1431 C C . SER B 1 36 ? 8.717 11.905 20.180 1.00 14.44 36 SER B C 1
ATOM 1432 O O . SER B 1 36 ? 8.861 12.709 21.101 1.00 14.53 36 SER B O 1
ATOM 1435 N N . THR B 1 37 ? 8.243 10.677 20.353 1.00 15.71 37 THR B N 1
ATOM 1436 C CA . THR B 1 37 ? 7.864 10.186 21.670 1.00 17.04 37 THR B CA 1
ATOM 1437 C C . THR B 1 37 ? 8.923 9.220 22.184 1.00 18.30 37 THR B C 1
ATOM 1438 O O . THR B 1 37 ? 9.314 8.286 21.487 1.00 19.56 37 THR B O 1
ATOM 1442 N N . VAL B 1 38 ? 9.385 9.457 23.409 1.00 18.64 38 VAL B N 1
ATOM 1443 C CA . VAL B 1 38 ? 10.413 8.620 24.018 1.00 20.06 38 VAL B CA 1
ATOM 1444 C C . VAL B 1 38 ? 10.156 8.398 25.508 1.00 19.98 38 VAL B C 1
ATOM 1445 O O . VAL B 1 38 ? 9.335 9.083 26.119 1.00 18.85 38 VAL B O 1
ATOM 1449 N N . GLY B 1 39 ? 10.866 7.432 26.082 1.00 21.58 39 GLY B N 1
ATOM 1450 C CA . GLY B 1 39 ? 10.721 7.146 27.498 1.00 23.19 39 GLY B CA 1
ATOM 1451 C C . GLY B 1 39 ? 9.628 6.161 27.871 1.00 24.75 39 GLY B C 1
ATOM 1452 O O . GLY B 1 39 ? 8.768 5.818 27.059 1.00 24.98 39 GLY B O 1
ATOM 1453 N N . GLN B 1 40 ? 9.670 5.707 29.119 1.00 26.64 40 GLN B N 1
ATOM 1454 C CA . GLN B 1 40 ? 8.686 4.763 29.632 1.00 28.99 40 GLN B CA 1
ATOM 1455 C C . GLN B 1 40 ? 7.878 5.407 30.750 1.00 28.82 40 GLN B C 1
ATOM 1456 O O . GLN B 1 40 ? 8.406 6.192 31.539 1.00 28.44 40 GLN B O 1
ATOM 1462 N N . SER B 1 41 ? 6.592 5.078 30.812 1.00 29.01 41 SER B N 1
ATOM 1463 C CA . SER B 1 41 ? 5.720 5.621 31.844 1.00 29.56 41 SER B CA 1
ATOM 1464 C C . SER B 1 41 ? 6.334 5.309 33.206 1.00 29.27 41 SER B C 1
ATOM 1465 O O . SER B 1 41 ? 7.001 4.289 33.372 1.00 30.06 41 SER B O 1
ATOM 1468 N N . PRO B 1 42 ? 6.116 6.185 34.200 1.00 28.97 42 PRO B N 1
ATOM 1469 C CA . PRO B 1 42 ? 5.341 7.425 34.115 1.00 28.17 42 PRO B CA 1
ATOM 1470 C C . PRO B 1 42 ? 6.167 8.591 33.576 1.00 26.85 42 PRO B C 1
ATOM 1471 O O . PRO B 1 42 ? 5.823 9.755 33.790 1.00 26.74 42 PRO B O 1
ATOM 1475 N N . ASP B 1 43 ? 7.256 8.276 32.882 1.00 25.84 43 ASP B N 1
ATOM 1476 C CA . ASP B 1 43 ? 8.124 9.309 32.331 1.00 25.41 43 ASP B CA 1
ATOM 1477 C C . ASP B 1 43 ? 8.172 9.291 30.806 1.00 24.30 43 ASP B C 1
ATOM 1478 O O . ASP B 1 43 ? 9.225 9.518 30.210 1.00 23.31 43 ASP B O 1
ATOM 1483 N N . MET B 1 44 ? 7.036 9.012 30.176 1.00 22.70 44 MET B N 1
ATOM 1484 C CA . MET B 1 44 ? 6.975 8.990 28.719 1.00 21.08 44 MET B CA 1
ATOM 1485 C C . MET B 1 44 ? 6.646 10.397 28.242 1.00 19.12 44 MET B C 1
ATOM 1486 O O . MET B 1 44 ? 5.677 11.007 28.696 1.00 17.42 44 MET B O 1
ATOM 1491 N N . TYR B 1 45 ? 7.454 10.909 27.319 1.00 16.70 45 TYR B N 1
ATOM 1492 C CA . TYR B 1 45 ? 7.257 12.259 26.815 1.00 16.34 45 TYR B CA 1
ATOM 1493 C C . TYR B 1 45 ? 7.128 12.350 25.309 1.00 15.11 45 TYR B C 1
ATOM 1494 O O . TYR B 1 45 ? 7.682 11.536 24.571 1.00 16.05 45 TYR B O 1
ATOM 1503 N N . SER B 1 46 ? 6.393 13.364 24.871 1.00 14.67 46 SER B N 1
ATOM 1504 C CA . SER B 1 46 ? 6.250 13.655 23.457 1.00 14.67 46 SER B CA 1
ATOM 1505 C C . SER B 1 46 ? 6.923 15.009 23.309 1.00 14.34 46 SER B C 1
ATOM 1506 O O . SER B 1 46 ? 6.495 15.991 23.920 1.00 15.40 46 SER B O 1
ATOM 1509 N N . TYR B 1 47 ? 7.998 15.057 22.533 1.00 12.88 47 TYR B N 1
ATOM 1510 C CA . TYR B 1 47 ? 8.701 16.310 22.306 1.00 11.34 47 TYR B CA 1
ATOM 1511 C C . TYR B 1 47 ? 8.248 16.887 20.975 1.00 9.96 47 TYR B C 1
ATOM 1512 O O . TYR B 1 47 ? 8.236 16.188 19.962 1.00 10.94 47 TYR B O 1
ATOM 1521 N N . VAL B 1 48 ? 7.863 18.158 20.988 1.00 10.58 48 VAL B N 1
ATOM 1522 C CA . VAL B 1 48 ? 7.426 18.845 19.779 1.00 10.91 48 VAL B CA 1
ATOM 1523 C C . VAL B 1 48 ? 8.356 20.033 19.578 1.00 11.38 48 VAL B C 1
ATOM 1524 O O . VAL B 1 48 ? 8.555 20.846 20.485 1.00 10.15 48 VAL B O 1
ATOM 1528 N N . PHE B 1 49 ? 8.917 20.122 18.376 1.00 10.30 49 PHE B N 1
ATOM 1529 C CA . PHE B 1 49 ? 9.877 21.157 18.024 1.00 10.81 49 PHE B CA 1
ATOM 1530 C C . PHE B 1 49 ? 9.510 21.914 16.757 1.00 10.31 49 PHE B C 1
ATOM 1531 O O . PHE B 1 49 ? 9.036 21.331 15.784 1.00 11.20 49 PHE B O 1
ATOM 1539 N N . ARG B 1 50 ? 9.719 23.224 16.786 1.00 10.43 50 ARG B N 1
ATOM 1540 C CA . ARG B 1 50 ? 9.484 24.063 15.620 1.00 10.68 50 ARG B CA 1
ATOM 1541 C C . ARG B 1 50 ? 10.595 25.095 15.562 1.00 10.70 50 ARG B C 1
ATOM 1542 O O . ARG B 1 50 ? 11.147 25.483 16.592 1.00 10.21 50 ARG B O 1
ATOM 1550 N N . VAL B 1 51 ? 10.928 25.524 14.351 1.00 11.24 51 VAL B N 1
ATOM 1551 C CA . VAL B 1 51 ? 11.971 26.517 14.144 1.00 11.26 51 VAL B CA 1
ATOM 1552 C C . VAL B 1 51 ? 11.347 27.907 14.029 1.00 12.33 51 VAL B C 1
ATOM 1553 O O . VAL B 1 51 ? 10.643 28.205 13.067 1.00 12.97 51 VAL B O 1
ATOM 1557 N N . CYS B 1 52 ? 11.603 28.738 15.036 1.00 12.98 52 CYS B N 1
ATOM 1558 C CA . CYS B 1 52 ? 11.114 30.115 15.096 1.00 13.91 52 CYS B CA 1
ATOM 1559 C C . CYS B 1 52 ? 9.602 30.285 15.105 1.00 13.21 52 CYS B C 1
ATOM 1560 O O . CYS B 1 52 ? 9.094 31.336 14.718 1.00 13.84 52 CYS B O 1
ATOM 1563 N N . ARG B 1 53 ? 8.889 29.260 15.556 1.00 12.77 53 ARG B N 1
ATOM 1564 C CA . ARG B 1 53 ? 7.434 29.322 15.618 1.00 13.21 53 ARG B CA 1
ATOM 1565 C C . ARG B 1 53 ? 6.940 28.562 16.846 1.00 13.99 53 ARG B C 1
ATOM 1566 O O . ARG B 1 53 ? 7.642 27.700 17.377 1.00 14.50 53 ARG B O 1
ATOM 1574 N N . GLU B 1 54 ? 5.728 28.889 17.291 1.00 14.72 54 GLU B N 1
ATOM 1575 C CA . GLU B 1 54 ? 5.122 28.271 18.469 1.00 16.82 54 GLU B CA 1
ATOM 1576 C C . GLU B 1 54 ? 4.909 26.762 18.357 1.00 16.27 54 GLU B C 1
ATOM 1577 O O . GLU B 1 54 ? 4.197 26.289 17.470 1.00 16.13 54 GLU B O 1
ATOM 1583 N N . ALA B 1 55 ? 5.512 26.016 19.277 1.00 15.43 55 ALA B N 1
ATOM 1584 C CA . ALA B 1 55 ? 5.390 24.563 19.300 1.00 16.57 55 ALA B CA 1
ATOM 1585 C C . ALA B 1 55 ? 4.378 24.122 20.353 1.00 19.23 55 ALA B C 1
ATOM 1586 O O . ALA B 1 55 ? 3.839 23.017 20.284 1.00 20.36 55 ALA B O 1
ATOM 1588 N N . GLY B 1 56 ? 4.127 24.992 21.327 1.00 20.61 56 GLY B N 1
ATOM 1589 C CA . GLY B 1 56 ? 3.183 24.669 22.383 1.00 25.57 56 GLY B CA 1
ATOM 1590 C C . GLY B 1 56 ? 1.738 24.812 21.947 1.00 28.45 56 GLY B C 1
ATOM 1591 O O . GLY B 1 56 ? 1.428 25.589 21.042 1.00 28.33 56 GLY B O 1
ATOM 1592 N N . GLN B 1 57 ? 0.851 24.058 22.591 1.00 31.27 57 GLN B N 1
ATOM 1593 C CA . GLN B 1 57 ? -0.570 24.108 22.264 1.00 33.95 57 GLN B CA 1
ATOM 1594 C C . GLN B 1 57 ? -1.206 25.330 22.923 1.00 34.90 57 GLN B C 1
ATOM 1595 O O . GLN B 1 57 ? -2.430 25.465 22.971 1.00 35.23 57 GLN B O 1
ATOM 1601 N N . HIS B 1 58 ? -0.354 26.214 23.432 1.00 35.87 58 HIS B N 1
ATOM 1602 C CA . HIS B 1 58 ? -0.782 27.449 24.080 1.00 35.74 58 HIS B CA 1
ATOM 1603 C C . HIS B 1 58 ? 0.263 28.540 23.839 1.00 35.19 58 HIS B C 1
ATOM 1604 O O . HIS B 1 58 ? 1.453 28.253 23.710 1.00 36.22 58 HIS B O 1
ATOM 1611 N N . SER B 1 59 ? -0.193 29.786 23.778 1.00 34.14 59 SER B N 1
ATOM 1612 C CA . SER B 1 59 ? 0.676 30.932 23.520 1.00 33.40 59 SER B CA 1
ATOM 1613 C C . SER B 1 59 ? 1.715 31.226 24.602 1.00 32.22 59 SER B C 1
ATOM 1614 O O . SER B 1 59 ? 1.586 32.196 25.347 1.00 34.33 59 SER B O 1
ATOM 1617 N N . SER B 1 60 ? 2.752 30.399 24.677 1.00 29.67 60 SER B N 1
ATOM 1618 C CA . SER B 1 60 ? 3.805 30.598 25.667 1.00 27.88 60 SER B CA 1
ATOM 1619 C C . SER B 1 60 ? 5.126 30.986 25.008 1.00 25.46 60 SER B C 1
ATOM 1620 O O . SER B 1 60 ? 6.109 31.279 25.692 1.00 27.27 60 SER B O 1
ATOM 1623 N N . GLY B 1 61 ? 5.143 30.989 23.678 1.00 23.35 61 GLY B N 1
ATOM 1624 C CA . GLY B 1 61 ? 6.350 31.338 22.951 1.00 19.95 61 GLY B CA 1
ATOM 1625 C C . GLY B 1 61 ? 7.364 30.211 22.955 1.00 16.98 61 GLY B C 1
ATOM 1626 O O . GLY B 1 61 ? 8.561 30.441 22.783 1.00 16.03 61 GLY B O 1
ATOM 1627 N N . ALA B 1 62 ? 6.889 28.987 23.152 1.00 15.04 62 ALA B N 1
ATOM 1628 C CA . ALA B 1 62 ? 7.769 27.827 23.184 1.00 14.61 62 ALA B CA 1
ATOM 1629 C C . ALA B 1 62 ? 8.249 27.404 21.802 1.00 13.91 62 ALA B C 1
ATOM 1630 O O . ALA B 1 62 ? 7.474 27.357 20.847 1.00 14.84 62 ALA B O 1
ATOM 1632 N N . GLY B 1 63 ? 9.542 27.108 21.707 1.00 12.38 63 GLY B N 1
ATOM 1633 C CA . GLY B 1 63 ? 10.119 26.645 20.459 1.00 10.09 63 GLY B CA 1
ATOM 1634 C C . GLY B 1 63 ? 10.203 25.132 20.517 1.00 9.90 63 GLY B C 1
ATOM 1635 O O . GLY B 1 63 ? 10.239 24.454 19.490 1.00 10.93 63 GLY B O 1
ATOM 1636 N N . LEU B 1 64 ? 10.244 24.596 21.733 1.00 9.43 64 LEU B N 1
ATOM 1637 C CA . LEU B 1 64 ? 10.299 23.158 21.920 1.00 9.09 64 LEU B CA 1
ATOM 1638 C C . LEU B 1 64 ? 9.617 22.838 23.240 1.00 9.46 64 LEU B C 1
ATOM 1639 O O . LEU B 1 64 ? 9.922 23.437 24.275 1.00 9.67 64 LEU B O 1
ATOM 1644 N N . VAL B 1 65 ? 8.662 21.916 23.193 1.00 9.65 65 VAL B N 1
ATOM 1645 C CA . VAL B 1 65 ? 7.931 21.532 24.390 1.00 11.41 65 VAL B CA 1
ATOM 1646 C C . VAL B 1 65 ? 8.024 20.043 24.677 1.00 10.90 65 VAL B C 1
ATOM 1647 O O . VAL B 1 65 ? 8.235 19.223 23.781 1.00 12.24 65 VAL B O 1
ATOM 1651 N N . GLN B 1 66 ? 7.868 19.710 25.950 1.00 11.85 66 GLN B N 1
ATOM 1652 C CA . GLN B 1 66 ? 7.899 18.334 26.411 1.00 11.41 66 GLN B CA 1
ATOM 1653 C C . GLN B 1 66 ? 6.507 18.057 26.962 1.00 12.02 66 GLN B C 1
ATOM 1654 O O . GLN B 1 66 ? 6.078 18.695 27.929 1.00 14.08 66 GLN B O 1
ATOM 1660 N N . ILE B 1 67 ? 5.801 17.123 26.339 1.00 13.66 67 ILE B N 1
ATOM 1661 C CA . ILE B 1 67 ? 4.454 16.791 26.775 1.00 15.84 67 ILE B CA 1
ATOM 1662 C C . ILE B 1 67 ? 4.441 15.501 27.575 1.00 15.49 67 ILE B C 1
ATOM 1663 O O . ILE B 1 67 ? 4.907 14.466 27.106 1.00 15.73 67 ILE B O 1
ATOM 1668 N N . GLN B 1 68 ? 3.918 15.576 28.795 1.00 17.02 68 GLN B N 1
ATOM 1669 C CA . GLN B 1 68 ? 3.809 14.403 29.653 1.00 18.71 68 GLN B CA 1
ATOM 1670 C C . GLN B 1 68 ? 2.638 13.588 29.112 1.00 19.56 68 GLN B C 1
ATOM 1671 O O . GLN B 1 68 ? 1.495 14.036 29.147 1.00 20.30 68 GLN B O 1
ATOM 1677 N N . LYS B 1 69 ? 2.929 12.395 28.605 1.00 20.91 69 LYS B N 1
ATOM 1678 C CA . LYS B 1 69 ? 1.901 11.537 28.024 1.00 23.16 69 LYS B CA 1
ATOM 1679 C C . LYS B 1 69 ? 0.805 11.067 28.977 1.00 24.51 69 LYS B C 1
ATOM 1680 O O . LYS B 1 69 ? -0.290 10.715 28.538 1.00 25.77 69 LYS B O 1
ATOM 1686 N N . SER B 1 70 ? 1.088 11.066 30.274 1.00 25.33 70 SER B N 1
ATOM 1687 C CA . SER B 1 70 ? 0.102 10.614 31.249 1.00 26.20 70 SER B CA 1
ATOM 1688 C C . SER B 1 70 ? -1.048 11.595 31.468 1.00 26.99 70 SER B C 1
ATOM 1689 O O . SER B 1 70 ? -2.169 11.180 31.762 1.00 27.35 70 SER B O 1
ATOM 1692 N N . ASN B 1 71 ? -0.779 12.889 31.320 1.00 27.46 71 ASN B N 1
ATOM 1693 C CA . ASN B 1 71 ? -1.812 13.901 31.527 1.00 27.76 71 ASN B CA 1
ATOM 1694 C C . ASN B 1 71 ? -1.891 14.962 30.433 1.00 27.29 71 ASN B C 1
ATOM 1695 O O . ASN B 1 71 ? -2.795 15.799 30.440 1.00 28.19 71 ASN B O 1
ATOM 1700 N N . GLY B 1 72 ? -0.943 14.934 29.501 1.00 26.12 72 GLY B N 1
ATOM 1701 C CA . GLY B 1 72 ? -0.944 15.902 28.418 1.00 24.70 72 GLY B CA 1
ATOM 1702 C C . GLY B 1 72 ? -0.432 17.276 28.812 1.00 23.70 72 GLY B C 1
ATOM 1703 O O . GLY B 1 72 ? -0.539 18.228 28.039 1.00 24.66 72 GLY B O 1
ATOM 1704 N N . LYS B 1 73 ? 0.127 17.379 30.014 1.00 22.98 73 LYS B N 1
ATOM 1705 C CA . LYS B 1 73 ? 0.660 18.644 30.514 1.00 22.16 73 LYS B CA 1
ATOM 1706 C C . LYS B 1 73 ? 1.920 19.016 29.738 1.00 20.70 73 LYS B C 1
ATOM 1707 O O . LYS B 1 73 ? 2.774 18.165 29.489 1.00 20.21 73 LYS B O 1
ATOM 1713 N N . GLU B 1 74 ? 2.037 20.286 29.367 1.00 18.50 74 GLU B N 1
ATOM 1714 C CA . GLU B 1 74 ? 3.198 20.749 28.614 1.00 17.87 74 GLU B CA 1
ATOM 1715 C C . GLU B 1 74 ? 4.224 21.496 29.457 1.00 17.66 74 GLU B C 1
ATOM 1716 O O . GLU B 1 74 ? 3.877 22.351 30.272 1.00 18.99 74 GLU B O 1
ATOM 1722 N N . THR B 1 75 ? 5.492 21.160 29.245 1.00 16.66 75 THR B N 1
ATOM 1723 C CA . THR B 1 75 ? 6.601 21.813 29.927 1.00 15.09 75 THR B CA 1
ATOM 1724 C C . THR B 1 75 ? 7.437 22.436 28.815 1.00 13.66 75 THR B C 1
ATOM 1725 O O . THR B 1 75 ? 7.795 21.759 27.850 1.00 14.65 75 THR B O 1
ATOM 1729 N N . VAL B 1 76 ? 7.727 23.726 28.935 1.00 13.35 76 VAL B N 1
ATOM 1730 C CA . VAL B 1 76 ? 8.514 24.414 27.919 1.00 12.22 76 VAL B CA 1
ATOM 1731 C C . VAL B 1 76 ? 9.997 24.154 28.122 1.00 12.64 76 VAL B C 1
ATOM 1732 O O . VAL B 1 76 ? 10.555 24.462 29.174 1.00 11.58 76 VAL B O 1
ATOM 1736 N N . VAL B 1 77 ? 10.629 23.577 27.106 1.00 10.95 77 VAL B N 1
ATOM 1737 C CA . VAL B 1 77 ? 12.049 23.264 27.162 1.00 10.65 77 VAL B CA 1
ATOM 1738 C C . VAL B 1 77 ? 12.867 24.477 26.736 1.00 10.59 77 VAL B C 1
ATOM 1739 O O . VAL B 1 77 ? 13.917 24.754 27.310 1.00 11.81 77 VAL B O 1
ATOM 1743 N N . GLY B 1 78 ? 12.371 25.204 25.738 1.00 10.39 78 GLY B N 1
ATOM 1744 C CA . GLY B 1 78 ? 13.063 26.389 25.267 1.00 11.43 78 GLY B CA 1
ATOM 1745 C C . GLY B 1 78 ? 12.128 27.330 24.529 1.00 10.61 78 GLY B C 1
ATOM 1746 O O . GLY B 1 78 ? 11.151 26.896 23.920 1.00 11.33 78 GLY B O 1
ATOM 1747 N N . ARG B 1 79 ? 12.424 28.624 24.588 1.00 11.03 79 ARG B N 1
ATOM 1748 C CA . ARG B 1 79 ? 11.616 29.639 23.921 1.00 11.60 79 ARG B CA 1
ATOM 1749 C C . ARG B 1 79 ? 12.395 30.264 22.766 1.00 11.89 79 ARG B C 1
ATOM 1750 O O . ARG B 1 79 ? 13.579 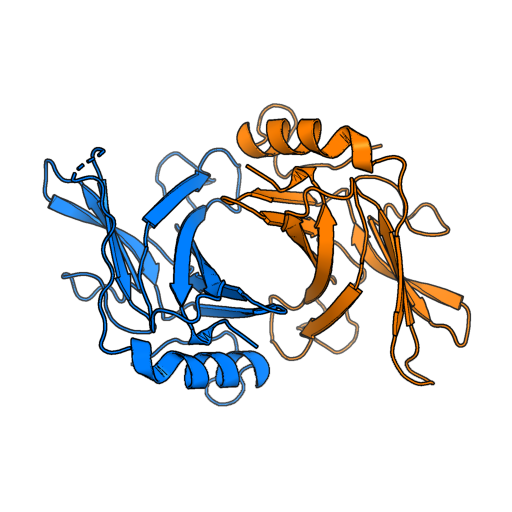30.585 22.903 1.00 12.59 79 ARG B O 1
ATOM 1758 N N . PHE B 1 80 ? 11.736 30.446 21.625 1.00 11.74 80 PHE B N 1
ATOM 1759 C CA . PHE B 1 80 ? 12.429 31.003 20.472 1.00 12.19 80 PHE B CA 1
ATOM 1760 C C . PHE B 1 80 ? 12.709 32.498 20.565 1.00 13.20 80 PHE B C 1
ATOM 1761 O O . PHE B 1 80 ? 13.336 33.076 19.677 1.00 12.79 80 PHE B O 1
ATOM 1769 N N . ASN B 1 81 ? 12.263 33.115 21.656 1.00 14.49 81 ASN B N 1
ATOM 1770 C CA . ASN B 1 81 ? 12.515 34.531 21.885 1.00 16.85 81 ASN B CA 1
ATOM 1771 C C . ASN B 1 81 ? 13.942 34.651 22.443 1.00 15.71 81 ASN B C 1
ATOM 1772 O O . ASN B 1 81 ? 14.457 35.750 22.640 1.00 15.63 81 ASN B O 1
ATOM 1777 N N . GLU B 1 82 ? 14.571 33.498 22.677 1.00 13.94 82 GLU B N 1
ATOM 1778 C CA . GLU B 1 82 ? 15.946 33.415 23.177 1.00 13.50 82 GLU B CA 1
ATOM 1779 C C . GLU B 1 82 ? 16.697 32.378 22.338 1.00 11.60 82 GLU B C 1
ATOM 1780 O O . GLU B 1 82 ? 17.094 31.323 22.831 1.00 11.98 82 GLU B O 1
ATOM 1786 N N . THR B 1 83 ? 16.901 32.710 21.069 1.00 10.61 83 THR B N 1
ATOM 1787 C CA . THR B 1 83 ? 17.558 31.822 20.120 1.00 10.48 83 THR B CA 1
ATOM 1788 C C . THR B 1 83 ? 19.022 32.139 19.840 1.00 11.52 83 THR B C 1
ATOM 1789 O O . THR B 1 83 ? 19.421 33.301 19.790 1.00 11.29 83 THR B O 1
ATOM 1793 N N . GLN B 1 84 ? 19.810 31.081 19.678 1.00 10.21 84 GLN B N 1
ATOM 1794 C CA . GLN B 1 84 ? 21.209 31.184 19.280 1.00 9.08 84 GLN B CA 1
ATOM 1795 C C . GLN B 1 84 ? 21.351 30.162 18.155 1.00 10.00 84 GLN B C 1
ATOM 1796 O O . GLN B 1 84 ? 20.828 29.050 18.254 1.00 9.84 84 GLN B O 1
ATOM 1802 N N . ILE B 1 85 ? 22.039 30.541 17.086 1.00 9.57 85 ILE B N 1
ATOM 1803 C CA . ILE B 1 85 ? 22.236 29.639 15.955 1.00 10.35 85 ILE B CA 1
ATOM 1804 C C . ILE B 1 85 ? 23.592 29.847 15.307 1.00 9.93 85 ILE B C 1
ATOM 1805 O O . ILE B 1 85 ? 24.006 30.980 15.076 1.00 11.09 85 ILE B O 1
ATOM 1810 N N . PHE B 1 86 ? 24.291 28.752 15.031 1.00 8.44 86 PHE B N 1
ATOM 1811 C CA . PHE B 1 86 ? 25.582 28.852 14.368 1.00 9.27 86 PHE B CA 1
ATOM 1812 C C . PHE B 1 86 ? 25.847 27.609 13.552 1.00 8.75 86 PHE B C 1
ATOM 1813 O O . PHE B 1 86 ? 25.240 26.565 13.772 1.00 9.29 86 PHE B O 1
ATOM 1821 N N . GLN B 1 87 ? 26.748 27.716 12.588 1.00 10.90 87 GLN B N 1
ATOM 1822 C CA . GLN B 1 87 ? 27.006 26.572 11.737 1.00 12.43 87 GLN B CA 1
ATOM 1823 C C . GLN B 1 87 ? 28.460 26.253 11.487 1.00 11.74 87 GLN B C 1
ATOM 1824 O O . GLN B 1 87 ? 29.339 27.108 11.606 1.00 13.58 87 GLN B O 1
ATOM 1830 N N . GLY B 1 88 ? 28.684 24.990 11.150 1.00 9.81 88 GLY B N 1
ATOM 1831 C CA . GLY B 1 88 ? 30.003 24.494 10.824 1.00 10.76 88 GLY B CA 1
ATOM 1832 C C . GLY B 1 88 ? 29.960 24.005 9.388 1.00 11.96 88 GLY B C 1
ATOM 1833 O O . GLY B 1 88 ? 29.053 24.363 8.633 1.00 14.07 88 GLY B O 1
ATOM 1834 N N . SER B 1 89 ? 30.908 23.157 9.018 1.00 12.66 89 SER B N 1
ATOM 1835 C CA . SER B 1 89 ? 30.987 22.659 7.647 1.00 14.51 89 SER B CA 1
ATOM 1836 C C . SER B 1 89 ? 29.826 21.799 7.151 1.00 15.89 89 SER B C 1
ATOM 1837 O O . SER B 1 89 ? 29.464 21.868 5.977 1.00 18.73 89 SER B O 1
ATOM 1840 N N . ASN B 1 90 ? 29.245 20.986 8.026 1.00 14.71 90 ASN B N 1
ATOM 1841 C CA . ASN B 1 90 ? 28.140 20.122 7.623 1.00 13.13 90 ASN B CA 1
ATOM 1842 C C . ASN B 1 90 ? 27.112 19.960 8.736 1.00 9.62 90 ASN B C 1
ATOM 1843 O O . ASN B 1 90 ? 26.453 18.924 8.848 1.00 9.69 90 ASN B O 1
ATOM 1848 N N . TRP B 1 91 ? 26.976 20.994 9.559 1.00 8.49 91 TRP B N 1
ATOM 1849 C CA . TRP B 1 91 ? 26.028 20.968 10.663 1.00 7.28 91 TRP B CA 1
ATOM 1850 C C . TRP B 1 91 ? 25.636 22.373 11.081 1.00 7.23 91 TRP B C 1
ATOM 1851 O O . TRP B 1 91 ? 26.325 23.350 10.777 1.00 7.73 91 TRP B O 1
ATOM 1862 N N . ILE B 1 92 ? 24.507 22.456 11.773 1.00 6.96 92 ILE B N 1
ATOM 1863 C CA . ILE B 1 92 ? 23.980 23.707 12.304 1.00 8.10 92 ILE B CA 1
ATOM 1864 C C . ILE B 1 92 ? 23.509 23.411 13.719 1.00 7.96 92 ILE B C 1
ATOM 1865 O O . ILE B 1 92 ? 22.854 22.398 13.963 1.00 9.12 92 ILE B O 1
ATOM 1870 N N . MET B 1 93 ? 23.861 24.281 14.657 1.00 7.64 93 MET B N 1
ATOM 1871 C CA . MET B 1 93 ? 23.431 24.114 16.040 1.00 9.39 93 MET B CA 1
ATOM 1872 C C . MET B 1 93 ? 22.418 25.206 16.371 1.00 9.91 93 MET B C 1
ATOM 1873 O O . MET B 1 93 ? 22.663 26.388 16.121 1.00 10.36 93 MET B O 1
ATOM 1878 N N . LEU B 1 94 ? 21.272 24.800 16.901 1.00 9.00 94 LEU B N 1
ATOM 1879 C CA . LEU B 1 94 ? 20.232 25.738 17.294 1.00 9.39 94 LEU B CA 1
ATOM 1880 C C . LEU B 1 94 ? 19.999 25.555 18.783 1.00 10.07 94 LEU B C 1
ATOM 1881 O O . LEU B 1 94 ? 19.895 24.428 19.273 1.00 10.70 94 LEU B O 1
ATOM 1886 N N . ILE B 1 95 ? 19.941 26.666 19.507 1.00 8.57 95 ILE B N 1
ATOM 1887 C CA . ILE B 1 95 ? 19.730 26.613 20.945 1.00 9.48 95 ILE B CA 1
ATOM 1888 C C . ILE B 1 95 ? 18.611 27.555 21.358 1.00 8.27 95 ILE B C 1
ATOM 1889 O O . ILE B 1 95 ? 18.598 28.717 20.962 1.00 9.84 95 ILE B O 1
ATOM 1894 N N . TYR B 1 96 ? 17.662 27.030 22.129 1.00 8.30 96 TYR B N 1
ATOM 1895 C CA . TYR B 1 96 ? 16.563 27.828 22.664 1.00 9.36 96 TYR B CA 1
ATOM 1896 C C . TYR B 1 96 ? 16.724 27.853 24.183 1.00 9.68 96 TYR B C 1
ATOM 1897 O O . TYR B 1 96 ? 16.693 26.806 24.831 1.00 10.55 96 TYR B O 1
ATOM 1906 N N . LYS B 1 97 ? 16.906 29.040 24.745 1.00 10.59 97 LYS B N 1
ATOM 1907 C CA . LYS B 1 97 ? 17.020 29.171 26.192 1.00 12.46 97 LYS B CA 1
ATOM 1908 C C . LYS B 1 97 ? 15.676 29.679 26.705 1.00 12.09 97 LYS B C 1
ATOM 1909 O O . LYS B 1 97 ? 14.711 29.787 25.946 1.00 12.55 97 LYS B O 1
ATOM 1915 N N . GLY B 1 98 ? 15.602 29.976 27.997 1.00 12.13 98 GLY B N 1
ATOM 1916 C CA . GLY B 1 98 ? 14.366 30.502 28.553 1.00 12.47 98 GLY B CA 1
ATOM 1917 C C . GLY B 1 98 ? 13.228 29.526 28.784 1.00 13.12 98 GLY B C 1
ATOM 1918 O O . GLY B 1 98 ? 12.067 29.936 28.833 1.00 14.87 98 GLY B O 1
ATOM 1919 N N . GLY B 1 99 ? 13.540 28.242 28.921 1.00 12.93 99 GLY B N 1
ATOM 1920 C CA . GLY B 1 99 ? 12.495 27.261 29.165 1.00 13.04 99 GLY B CA 1
ATOM 1921 C C . GLY B 1 99 ? 12.007 27.348 30.599 1.00 13.23 99 GLY B C 1
ATOM 1922 O O . GLY B 1 99 ? 12.508 28.157 31.382 1.00 14.32 99 GLY B O 1
ATOM 1923 N N . ASP B 1 100 ? 11.026 26.526 30.955 1.00 11.58 100 ASP B N 1
ATOM 1924 C CA . ASP B 1 100 ? 10.520 26.543 32.323 1.00 13.51 100 ASP B CA 1
ATOM 1925 C C . ASP B 1 100 ? 11.627 26.129 33.285 1.00 13.45 100 ASP B C 1
ATOM 1926 O O . ASP B 1 100 ? 12.453 25.265 32.978 1.00 12.58 100 ASP B O 1
ATOM 1931 N N . GLU B 1 101 ? 11.642 26.753 34.455 1.00 13.79 101 GLU B N 1
ATOM 1932 C CA . GLU B 1 101 ? 12.652 26.460 35.454 1.00 14.06 101 GLU B CA 1
ATOM 1933 C C . GLU B 1 101 ? 12.536 25.065 36.045 1.00 13.37 101 GLU B C 1
ATOM 1934 O O . GLU B 1 101 ? 11.436 24.543 36.235 1.00 14.62 101 GLU B O 1
ATOM 1940 N N . TYR B 1 102 ? 13.683 24.461 36.331 1.00 13.75 102 TYR B N 1
ATOM 1941 C CA . TYR B 1 102 ? 13.705 23.164 36.987 1.00 12.30 102 TYR B CA 1
ATOM 1942 C C . TYR B 1 102 ? 13.263 23.511 38.407 1.00 14.12 102 TYR B C 1
ATOM 1943 O O . TYR B 1 102 ? 13.506 24.628 38.871 1.00 15.94 102 TYR B O 1
ATOM 1952 N N . ASP B 1 103 ? 12.628 22.573 39.097 1.00 15.18 103 ASP B N 1
ATOM 1953 C CA . ASP B 1 103 ? 12.195 22.836 40.463 1.00 16.66 103 ASP B CA 1
ATOM 1954 C C . ASP B 1 103 ? 13.178 22.268 41.483 1.00 17.02 103 ASP B C 1
ATOM 1955 O O . ASP B 1 103 ? 13.276 22.778 42.603 1.00 18.60 103 ASP B O 1
ATOM 1960 N N . ASN B 1 104 ? 13.918 21.233 41.094 1.00 18.32 104 ASN B N 1
ATOM 1961 C CA . ASN B 1 104 ? 14.863 20.583 42.002 1.00 18.65 104 ASN B CA 1
ATOM 1962 C C . ASN B 1 104 ? 16.215 20.193 41.398 1.00 19.10 104 ASN B C 1
ATOM 1963 O O . ASN B 1 104 ? 16.981 19.456 42.020 1.00 21.72 104 ASN B O 1
ATOM 1968 N N . HIS B 1 105 ? 16.509 20.666 40.191 1.00 16.87 105 HIS B N 1
ATOM 1969 C CA . HIS B 1 105 ? 17.788 20.356 39.550 1.00 16.27 105 HIS B CA 1
ATOM 1970 C C . HIS B 1 105 ? 18.446 21.615 39.019 1.00 15.08 105 HIS B C 1
ATOM 1971 O O . HIS B 1 105 ? 17.802 22.652 38.868 1.00 15.35 105 HIS B O 1
ATOM 1978 N N . CYS B 1 106 ? 19.742 21.505 38.742 1.00 15.51 106 CYS B N 1
ATOM 1979 C CA . CYS B 1 106 ? 20.520 22.579 38.135 1.00 15.87 106 CYS B CA 1
ATOM 1980 C C . CYS B 1 106 ? 20.356 23.966 38.748 1.00 14.90 106 CYS B C 1
ATOM 1981 O O . CYS B 1 106 ? 20.344 24.969 38.032 1.00 15.63 106 CYS B O 1
ATOM 1984 N N . GLY B 1 107 ? 20.243 24.030 40.071 1.00 14.81 107 GLY B N 1
ATOM 1985 C CA . GLY B 1 107 ? 20.082 25.320 40.717 1.00 13.96 107 GLY B CA 1
ATOM 1986 C C . GLY B 1 107 ? 18.827 26.040 40.263 1.00 13.41 107 GLY B C 1
ATOM 1987 O O . GLY B 1 107 ? 18.761 27.272 40.290 1.00 14.31 107 GLY B O 1
ATOM 1988 N N . ARG B 1 108 ? 17.834 25.264 39.834 1.00 13.41 108 ARG B N 1
ATOM 1989 C CA . ARG B 1 108 ? 16.557 25.797 39.374 1.00 14.08 108 ARG B CA 1
ATOM 1990 C C . ARG B 1 108 ? 16.664 26.724 38.163 1.00 13.99 108 ARG B C 1
ATOM 1991 O O . ARG B 1 108 ? 15.849 27.631 37.990 1.00 15.34 108 ARG B O 1
ATOM 1999 N N . GLU B 1 109 ? 17.659 26.489 37.312 1.00 15.18 109 GLU B N 1
ATOM 2000 C CA . GLU B 1 109 ? 17.810 27.326 36.130 1.00 14.98 109 GLU B CA 1
ATOM 2001 C C . GLU B 1 109 ? 16.748 26.972 35.098 1.00 13.26 109 GLU B C 1
ATOM 2002 O O . GLU B 1 109 ? 16.123 25.909 35.165 1.00 13.72 109 GLU B O 1
ATOM 2008 N N . GLN B 1 110 ? 16.541 27.882 34.156 1.00 13.16 110 GLN B N 1
ATOM 2009 C CA . GLN B 1 110 ? 15.568 27.679 33.092 1.00 13.32 110 GLN B CA 1
ATOM 2010 C C . GLN B 1 110 ? 16.070 26.572 32.179 1.00 12.80 110 GLN B C 1
ATOM 2011 O O . GLN B 1 110 ? 17.269 26.472 31.909 1.00 12.36 110 GLN B O 1
ATOM 2017 N N . ARG B 1 111 ? 15.151 25.737 31.711 1.00 11.51 111 ARG B N 1
ATOM 2018 C CA . ARG B 1 111 ? 15.512 24.657 30.807 1.00 10.93 111 ARG B CA 1
ATOM 2019 C C . ARG B 1 111 ? 16.042 25.237 29.503 1.00 10.05 111 ARG B C 1
ATOM 2020 O O . ARG B 1 111 ? 15.821 26.406 29.187 1.00 10.72 111 ARG B O 1
ATOM 2028 N N . ARG B 1 112 ? 16.739 24.401 28.746 1.00 11.58 112 ARG B N 1
ATOM 2029 C CA . ARG B 1 112 ? 17.316 24.822 27.479 1.00 11.48 112 ARG B CA 1
ATOM 2030 C C . ARG B 1 112 ? 17.277 23.660 26.497 1.00 9.62 112 ARG B C 1
ATOM 2031 O O . ARG B 1 112 ? 17.450 22.507 26.887 1.00 9.64 112 ARG B O 1
ATOM 2039 N N . ALA B 1 113 ? 17.033 23.973 25.227 1.00 8.36 113 ALA B N 1
ATOM 2040 C CA . ALA B 1 113 ? 17.001 22.966 24.172 1.00 9.69 113 ALA B CA 1
ATOM 2041 C C . ALA B 1 113 ? 18.177 23.196 23.229 1.00 8.77 113 ALA B C 1
ATOM 2042 O O . ALA B 1 113 ? 18.410 24.320 22.773 1.00 10.03 113 ALA B O 1
ATOM 2044 N N . VAL B 1 114 ? 18.921 22.129 22.960 1.00 9.34 114 VAL B N 1
ATOM 2045 C CA . VAL B 1 114 ? 20.059 22.181 22.047 1.00 9.02 114 VAL B CA 1
ATOM 2046 C C . VAL B 1 114 ? 19.735 21.204 20.923 1.00 7.41 114 VAL B C 1
ATOM 2047 O O . VAL B 1 114 ? 19.509 20.015 21.168 1.00 8.68 114 VAL B O 1
ATOM 2051 N N . VAL B 1 115 ? 19.687 21.707 19.694 1.00 7.34 115 VAL B N 1
ATOM 2052 C CA . VAL B 1 115 ? 19.374 20.870 18.540 1.00 8.19 115 VAL B CA 1
ATOM 2053 C C . VAL B 1 115 ? 20.531 20.864 17.551 1.00 8.18 115 VAL B C 1
ATOM 2054 O O . VAL B 1 115 ? 20.936 21.909 17.030 1.00 8.60 115 VAL B O 1
ATOM 2058 N N . MET B 1 116 ? 21.068 19.674 17.314 1.00 8.03 116 MET B N 1
ATOM 2059 C CA . MET B 1 116 ? 22.163 19.485 16.371 1.00 7.69 116 MET B CA 1
ATOM 2060 C C . MET B 1 116 ? 21.561 19.033 15.046 1.00 8.09 116 MET B C 1
ATOM 2061 O O . MET B 1 116 ? 21.013 17.932 14.944 1.00 9.69 116 MET B O 1
ATOM 2066 N N . ILE B 1 117 ? 21.653 19.890 14.040 1.00 6.68 117 ILE B N 1
ATOM 2067 C CA . ILE B 1 117 ? 21.114 19.590 12.717 1.00 7.71 117 ILE B CA 1
ATOM 2068 C C . ILE B 1 117 ? 22.261 19.173 11.799 1.00 7.49 117 ILE B C 1
ATOM 2069 O O . ILE B 1 117 ? 23.160 19.971 11.519 1.00 9.13 117 ILE B O 1
ATOM 2074 N N . SER B 1 118 ? 22.235 17.923 11.347 1.00 8.48 118 SER B N 1
ATOM 2075 C CA . SER B 1 118 ? 23.278 17.395 10.477 1.00 9.80 118 SER B CA 1
ATOM 2076 C C . SER B 1 118 ? 22.866 17.413 9.014 1.00 8.45 118 SER B C 1
ATOM 2077 O O . SER B 1 118 ? 21.688 17.285 8.681 1.00 9.26 118 SER B O 1
ATOM 2080 N N . CYS B 1 119 ? 23.849 17.575 8.140 1.00 9.36 119 CYS B N 1
ATOM 2081 C CA . CYS B 1 119 ? 23.578 17.591 6.715 1.00 9.82 119 CYS B CA 1
ATOM 2082 C C . CYS B 1 119 ? 23.050 16.252 6.211 1.00 9.74 119 CYS B C 1
ATOM 2083 O O . CYS B 1 119 ? 23.534 15.185 6.591 1.00 10.80 119 CYS B O 1
ATOM 2086 N N . ASN B 1 120 ? 22.021 16.337 5.379 1.00 8.72 120 ASN B N 1
ATOM 2087 C CA . ASN B 1 120 ? 21.430 15.185 4.712 1.00 8.88 120 ASN B CA 1
ATOM 2088 C C . ASN B 1 120 ? 20.904 15.786 3.412 1.00 9.26 120 ASN B C 1
ATOM 2089 O O . ASN B 1 120 ? 19.964 16.580 3.423 1.00 9.35 120 ASN B O 1
ATOM 2094 N N . ARG B 1 121 ? 21.523 15.417 2.296 1.00 8.93 121 ARG B N 1
ATOM 2095 C CA . ARG B 1 121 ? 21.144 15.956 0.997 1.00 8.69 121 ARG B CA 1
ATOM 2096 C C . ARG B 1 121 ? 19.820 15.430 0.445 1.00 8.72 121 ARG B C 1
ATOM 2097 O O . ARG B 1 121 ? 19.322 15.936 -0.562 1.00 10.44 121 ARG B O 1
ATOM 2105 N N . HIS B 1 122 ? 19.244 14.443 1.122 1.00 9.20 122 HIS B N 1
ATOM 2106 C CA . HIS B 1 122 ? 18.004 13.799 0.687 1.00 9.44 122 HIS B CA 1
ATOM 2107 C C . HIS B 1 122 ? 16.708 14.330 1.280 1.00 9.36 122 HIS B C 1
ATOM 2108 O O . HIS B 1 122 ? 15.631 13.858 0.920 1.00 12.75 122 HIS B O 1
ATOM 2115 N N . THR B 1 123 ? 16.790 15.293 2.187 1.00 9.51 123 THR B N 1
ATOM 2116 C CA . THR B 1 123 ? 15.577 15.800 2.819 1.00 8.51 123 THR B CA 1
ATOM 2117 C C . THR B 1 123 ? 15.747 17.232 3.292 1.00 7.30 123 THR B C 1
ATOM 2118 O O . THR B 1 123 ? 16.860 17.655 3.596 1.00 8.21 123 THR B O 1
ATOM 2122 N N . LEU B 1 124 ? 14.647 17.978 3.349 1.00 8.59 124 LEU B N 1
ATOM 2123 C CA . LEU B 1 124 ? 14.705 19.347 3.844 1.00 7.82 124 LEU B CA 1
ATOM 2124 C C . LEU B 1 124 ? 14.756 19.282 5.369 1.00 8.97 124 LEU B C 1
ATOM 2125 O O . LEU B 1 124 ? 15.334 20.151 6.017 1.00 9.52 124 LEU B O 1
ATOM 2130 N N . ALA B 1 125 ? 14.149 18.242 5.936 1.00 8.47 125 ALA B N 1
ATOM 2131 C CA . ALA B 1 125 ? 14.136 18.060 7.384 1.00 9.11 125 ALA B CA 1
ATOM 2132 C C . ALA B 1 125 ? 13.470 16.742 7.745 1.00 8.67 125 ALA B C 1
ATOM 2133 O O . ALA B 1 125 ? 12.349 16.462 7.322 1.00 10.86 125 ALA B O 1
ATOM 2135 N N . ASP B 1 126 ? 14.167 15.923 8.524 1.00 8.06 126 ASP B N 1
ATOM 2136 C CA . ASP B 1 126 ? 13.612 14.646 8.930 1.00 9.31 126 ASP B CA 1
ATOM 2137 C C . ASP B 1 126 ? 14.428 14.088 10.087 1.00 9.61 126 ASP B C 1
ATOM 2138 O O . ASP B 1 126 ? 15.461 14.643 10.473 1.00 8.87 126 ASP B O 1
ATOM 2143 N N . ASN B 1 127 ? 13.934 12.992 10.644 1.00 8.57 127 ASN B N 1
ATOM 2144 C CA . ASN B 1 127 ? 14.602 12.283 11.718 1.00 8.66 127 ASN B CA 1
ATOM 2145 C C . ASN B 1 127 ? 14.874 13.057 13.003 1.00 8.99 127 ASN B C 1
ATOM 2146 O O . ASN B 1 127 ? 15.950 12.939 13.589 1.00 10.20 127 ASN B O 1
ATOM 2151 N N . PHE B 1 128 ? 13.895 13.846 13.433 1.00 8.81 128 PHE B N 1
ATOM 2152 C CA . PHE B 1 128 ? 14.007 14.588 14.691 1.00 9.42 128 PHE B CA 1
ATOM 2153 C C . PHE B 1 128 ? 14.037 13.526 15.792 1.00 10.86 128 PHE B C 1
ATOM 2154 O O . PHE B 1 128 ? 13.129 12.697 15.897 1.00 11.65 128 PHE B O 1
ATOM 2162 N N . ASN B 1 129 ? 15.071 13.564 16.622 1.00 11.03 129 ASN B N 1
ATOM 2163 C CA . ASN B 1 129 ? 15.236 12.557 17.656 1.00 12.04 129 ASN B CA 1
ATOM 2164 C C . ASN B 1 129 ? 15.826 13.081 18.960 1.00 12.99 129 ASN B C 1
ATOM 2165 O O . ASN B 1 129 ? 16.887 13.701 18.965 1.00 11.79 129 ASN B O 1
ATOM 2170 N N . PRO B 1 130 ? 15.128 12.858 20.0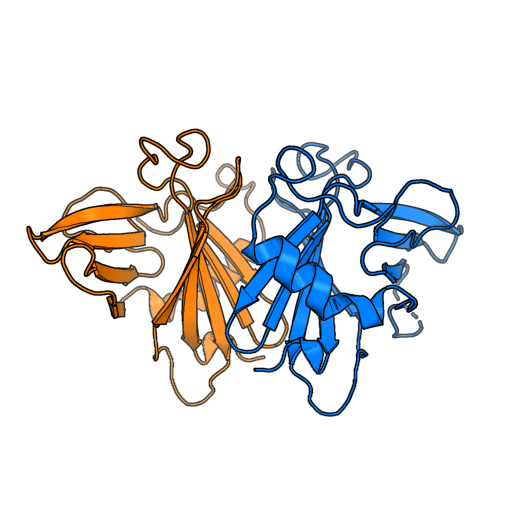84 1.00 12.36 130 PRO B N 1
ATOM 2171 C CA . PRO B 1 130 ? 15.648 13.319 21.374 1.00 12.86 130 PRO B CA 1
ATOM 2172 C C . PRO B 1 130 ? 16.850 12.422 21.668 1.00 14.47 130 PRO B C 1
ATOM 2173 O O . PRO B 1 130 ? 16.779 11.205 21.481 1.00 16.39 130 PRO B O 1
ATOM 2177 N N . VAL B 1 131 ? 17.953 13.012 22.110 1.00 12.34 131 VAL B N 1
ATOM 2178 C CA . VAL B 1 131 ? 19.154 12.239 22.394 1.00 13.34 131 VAL B CA 1
ATOM 2179 C C . VAL B 1 131 ? 19.359 11.995 23.883 1.00 12.45 131 VAL B C 1
ATOM 2180 O O . VAL B 1 131 ? 19.560 10.856 24.312 1.00 15.58 131 VAL B O 1
ATOM 2184 N N . SER B 1 132 ? 19.308 13.064 24.671 1.00 11.79 132 SER B N 1
ATOM 2185 C CA . SER B 1 132 ? 19.525 12.932 26.102 1.00 12.31 132 SER B CA 1
ATOM 2186 C C . SER B 1 132 ? 19.198 14.212 26.843 1.00 11.63 132 SER B C 1
ATOM 2187 O O . SER B 1 132 ? 18.999 15.263 26.239 1.00 12.08 132 SER B O 1
ATOM 2190 N N . GLU B 1 133 ? 19.133 14.103 28.165 1.00 11.93 133 GLU B N 1
ATOM 2191 C CA . GLU B 1 133 ? 18.899 15.255 29.016 1.00 10.99 133 GLU B CA 1
ATOM 2192 C C . GLU B 1 133 ? 19.985 15.264 30.073 1.00 11.64 133 GLU B C 1
ATOM 2193 O O . GLU B 1 133 ? 20.206 14.265 30.760 1.00 13.64 133 GLU B O 1
ATOM 2199 N N . GLU B 1 134 ? 20.671 16.392 30.184 1.00 10.25 134 GLU B N 1
ATOM 2200 C CA . GLU B 1 134 ? 21.715 16.564 31.184 1.00 11.29 134 GLU B CA 1
ATOM 2201 C C . GLU B 1 134 ? 21.103 17.455 32.254 1.00 10.64 134 GLU B C 1
ATOM 2202 O O . GLU B 1 134 ? 20.879 18.648 32.031 1.00 11.24 134 GLU B O 1
ATOM 2208 N N . ARG B 1 135 ? 20.810 16.867 33.408 1.00 11.74 135 ARG B N 1
ATOM 2209 C CA . ARG B 1 135 ? 20.223 17.610 34.516 1.00 12.07 135 ARG B CA 1
ATOM 2210 C C . ARG B 1 135 ? 21.018 17.359 35.792 1.00 13.32 135 ARG B C 1
ATOM 2211 O O . ARG B 1 135 ? 20.531 17.621 36.893 1.00 15.43 135 ARG B O 1
ATOM 2219 N N . GLY B 1 136 ? 22.244 16.864 35.641 1.00 11.96 136 GLY B N 1
ATOM 2220 C CA . GLY B 1 136 ? 23.065 16.569 36.803 1.00 13.58 136 GLY B CA 1
ATOM 2221 C C . GLY B 1 136 ? 24.193 17.538 37.100 1.00 14.72 136 GLY B C 1
ATOM 2222 O O . GLY B 1 136 ? 25.101 17.216 37.872 1.00 17.38 136 GLY B O 1
ATOM 2223 N N . LYS B 1 137 ? 24.145 18.722 36.501 1.00 12.67 137 LYS B N 1
ATOM 2224 C CA . LYS B 1 137 ? 25.177 19.734 36.717 1.00 12.57 137 LYS B CA 1
ATOM 2225 C C . LYS B 1 137 ? 24.619 20.883 37.549 1.00 12.96 137 LYS B C 1
ATOM 2226 O O . LYS B 1 137 ? 23.403 21.034 37.675 1.00 14.68 137 LYS B O 1
ATOM 2232 N N . VAL B 1 138 ? 25.507 21.697 38.113 1.00 11.72 138 VAL B N 1
ATOM 2233 C CA . VAL B 1 138 ? 25.077 22.834 38.918 1.00 12.61 138 VAL B CA 1
ATOM 2234 C C . VAL B 1 138 ? 24.633 23.989 38.027 1.00 13.37 138 VAL B C 1
ATOM 2235 O O . VAL B 1 138 ? 23.972 24.921 38.482 1.00 15.26 138 VAL B O 1
ATOM 2239 N N . GLN B 1 139 ? 25.001 23.916 36.751 1.00 13.53 139 GLN B N 1
ATOM 2240 C CA . GLN B 1 139 ? 24.644 24.949 35.786 1.00 13.74 139 GLN B CA 1
ATOM 2241 C C . GLN B 1 139 ? 24.876 24.396 34.389 1.00 13.32 139 GLN B 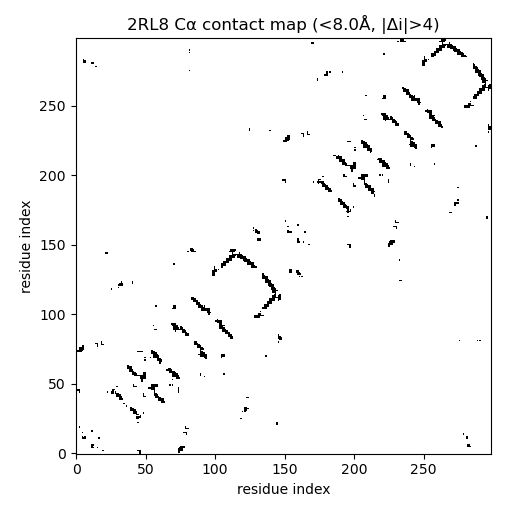C 1
ATOM 2242 O O . GLN B 1 139 ? 25.518 23.362 34.223 1.00 12.62 139 GLN B O 1
ATOM 2248 N N . ASP B 1 140 ? 24.345 25.095 33.393 1.00 12.78 140 ASP B N 1
ATOM 2249 C CA . ASP B 1 140 ? 24.495 24.701 32.000 1.00 13.83 140 ASP B CA 1
ATOM 2250 C C . ASP B 1 140 ? 23.934 23.325 31.675 1.00 13.99 140 ASP B C 1
ATOM 2251 O O . ASP B 1 140 ? 24.566 22.515 30.987 1.00 13.70 140 ASP B O 1
ATOM 2256 N N . CYS B 1 141 ? 22.737 23.068 32.187 1.00 11.41 141 CYS B N 1
ATOM 2257 C CA . CYS B 1 141 ? 22.047 21.820 31.922 1.00 11.82 141 CYS B CA 1
ATOM 2258 C C . CYS B 1 141 ? 21.337 22.017 30.589 1.00 10.41 141 CYS B C 1
ATOM 2259 O O . CYS B 1 141 ? 21.202 23.147 30.122 1.00 12.03 141 CYS B O 1
ATOM 2262 N N . PHE B 1 142 ? 20.888 20.929 29.972 1.00 10.38 142 PHE B N 1
ATOM 2263 C CA . PHE B 1 142 ? 20.215 21.046 28.685 1.00 9.18 142 PHE B CA 1
ATOM 2264 C C . PHE B 1 142 ? 19.646 19.738 28.172 1.00 8.73 142 PHE B C 1
ATOM 2265 O O . PHE B 1 142 ? 20.046 18.655 28.594 1.00 10.11 142 PHE B O 1
ATOM 2273 N N . TYR B 1 143 ? 18.692 19.867 27.255 1.00 8.20 143 TYR B N 1
ATOM 2274 C CA . TYR B 1 143 ? 18.092 18.724 26.575 1.00 9.16 143 TYR B CA 1
ATOM 2275 C C . TYR B 1 143 ? 18.731 18.744 25.180 1.00 9.29 143 TYR B C 1
ATOM 2276 O O . TYR B 1 143 ? 18.773 19.796 24.533 1.00 10.92 143 TYR B O 1
ATOM 2285 N N . LEU B 1 144 ? 19.223 17.598 24.723 1.00 8.49 144 LEU B N 1
ATOM 2286 C CA . LEU B 1 144 ? 19.862 17.507 23.409 1.00 8.11 144 LEU B CA 1
ATOM 2287 C C . LEU B 1 144 ? 19.010 16.732 22.406 1.00 9.78 144 LEU B C 1
ATOM 2288 O O . LEU B 1 144 ? 18.469 15.669 22.726 1.00 8.34 144 LEU B O 1
ATOM 2293 N N . PHE B 1 145 ? 18.906 17.274 21.193 1.00 7.64 145 PHE B N 1
ATOM 2294 C CA . PHE B 1 145 ? 18.140 16.657 20.111 1.00 8.78 145 PHE B CA 1
ATOM 2295 C C . PHE B 1 145 ? 18.951 16.693 18.828 1.00 8.33 145 PHE B C 1
ATOM 2296 O O . PHE B 1 145 ? 19.852 17.520 18.674 1.00 9.02 145 PHE B O 1
ATOM 2304 N N . GLU B 1 146 ? 18.620 15.794 17.907 1.00 7.41 146 GLU B N 1
ATOM 2305 C CA . GLU B 1 146 ? 19.282 15.746 16.608 1.00 7.74 146 GLU B CA 1
ATOM 2306 C C . GLU B 1 146 ? 18.232 15.689 15.510 1.00 8.15 146 GLU B C 1
ATOM 2307 O O . GLU B 1 146 ? 17.102 15.261 15.734 1.00 8.97 146 GLU B O 1
ATOM 2313 N N . MET B 1 147 ? 18.610 16.143 14.322 1.00 7.92 147 MET B N 1
ATOM 2314 C CA . MET B 1 147 ? 17.715 16.122 13.172 1.00 8.39 147 MET B CA 1
ATOM 2315 C C . MET B 1 147 ? 18.561 16.289 11.915 1.00 8.90 147 MET B C 1
ATOM 2316 O O . MET B 1 147 ? 19.697 16.756 11.989 1.00 8.79 147 MET B O 1
ATOM 2321 N N . ASP B 1 148 ? 18.011 15.873 10.776 1.00 7.76 148 ASP B N 1
ATOM 2322 C CA . ASP B 1 148 ? 18.684 15.976 9.476 1.00 9.23 148 ASP B CA 1
ATOM 2323 C C . ASP B 1 148 ? 18.067 17.092 8.634 1.00 8.92 148 ASP B C 1
ATOM 2324 O O . ASP B 1 148 ? 16.863 17.334 8.705 1.00 9.49 148 ASP B O 1
ATOM 2329 N N . SER B 1 149 ? 18.889 17.754 7.824 1.00 7.35 149 SER B N 1
ATOM 2330 C CA . SER B 1 149 ? 18.399 18.810 6.940 1.00 7.98 149 SER B CA 1
ATOM 2331 C C . SER B 1 149 ? 19.402 19.140 5.844 1.00 7.46 149 SER B C 1
ATOM 2332 O O . SER B 1 149 ? 20.599 19.251 6.103 1.00 8.51 149 SER B O 1
ATOM 2335 N N . SER B 1 150 ? 18.917 19.301 4.616 1.00 7.25 150 SER B N 1
ATOM 2336 C CA . SER B 1 150 ? 19.814 19.650 3.521 1.00 7.19 150 SER B CA 1
ATOM 2337 C C . SER B 1 150 ? 20.343 21.075 3.715 1.00 7.83 150 SER B C 1
ATOM 2338 O O . SER B 1 150 ? 21.338 21.457 3.109 1.00 9.52 150 SER B O 1
ATOM 2341 N N . LEU B 1 151 ? 19.689 21.855 4.573 1.00 8.88 151 LEU B N 1
ATOM 2342 C CA . LEU B 1 151 ? 20.132 23.226 4.834 1.00 9.10 151 LEU B CA 1
ATOM 2343 C C . LEU B 1 151 ? 21.462 23.257 5.585 1.00 9.45 151 LEU B C 1
ATOM 2344 O O . LEU B 1 151 ? 22.153 24.273 5.586 1.00 10.23 151 LEU B O 1
ATOM 2349 N N . ALA B 1 152 ? 21.815 22.145 6.224 1.00 9.90 152 ALA B N 1
ATOM 2350 C CA . ALA B 1 152 ? 23.066 22.068 6.971 1.00 10.57 152 ALA B CA 1
ATOM 2351 C C . ALA B 1 152 ? 24.219 21.612 6.087 1.00 12.92 152 ALA B C 1
ATOM 2352 O O . ALA B 1 152 ? 25.347 21.464 6.554 1.00 14.23 152 ALA B O 1
ATOM 2354 N N . CYS B 1 153 ? 23.935 21.390 4.808 1.00 13.95 153 CYS B N 1
ATOM 2355 C CA . CYS B 1 153 ? 24.961 20.945 3.874 1.00 16.72 153 CYS B CA 1
ATOM 2356 C C . CYS B 1 153 ? 25.711 22.120 3.266 1.00 20.13 153 CYS B C 1
ATOM 2357 O O . CYS B 1 153 ? 25.121 23.154 2.953 1.00 20.71 153 CYS B O 1
ATOM 2360 N N . SER B 1 154 ? 27.019 21.951 3.102 1.00 24.57 154 SER B N 1
ATOM 2361 C CA . SER B 1 154 ? 27.855 22.988 2.514 1.00 29.25 154 SER B CA 1
ATOM 2362 C C . SER B 1 154 ? 28.395 22.487 1.180 1.00 31.18 154 SER B C 1
ATOM 2363 O O . SER B 1 154 ? 29.632 22.447 1.017 1.00 33.35 154 SER B O 1
#

Nearest PDB structures (foldseek):
  3k41-assembly1_B  TM=9.713E-01  e=3.956E-31  Bos taurus
  1m6p-assembly1_B  TM=1.001E+00  e=3.375E-30  Bos taurus
  3k41-assembly1_A  TM=9.992E-01  e=3.375E-30  Bos taurus
  2rl8-assembly1_A  TM=9.838E-01  e=4.777E-30  Bos taurus
  2rl7-assembly2_D  TM=9.319E-01  e=5.855E-28  Bos taurus

Organism: Bos taurus (NCBI:txid9913)

B-factor: mean 17.97, std 8.35, range [6.4, 48.13]

Secondary structure (DSSP, 8-state):
-----SSSTT-S-HHHHHHHHHTGGGTT--EE------EEEEE-SSS--SSSSS-EEEEEEETTT--EEEEEEEEEEEEEE-SSEEEEEEEE-PBPSSSGGGPBP-EEEEEEE-TT-SSEEEEEEEEE--SSS--EEEEEEEEGGG--/----BSSSTTSS-HHHHHHHHHTGGGTT--EEEEES-TTS-EEEEE-SSS--SSSSS-EEEEEEETTT--EEEEEEEEEEEEEE-SSEEEEEEEE-PBPSSSGGGPBP-EEEEEEE-TT-SSEEEEEEEEE--SSS--EEEEEEEEGGG--

Solvent-accessible surface area: 14868 Å² total; per-residue (Å²): 228,60,7,67,14,40,29,125,188,68,154,31,5,152,104,5,74,61,6,15,162,77,0,70,58,0,24,158,54,74,16,108,19,89,123,83,129,116,69,20,20,16,0,53,0,0,82,54,6,8,147,127,109,42,25,0,0,0,0,8,48,31,90,102,94,48,103,37,12,9,0,0,56,16,79,69,3,35,1,20,62,6,62,78,10,0,8,1,17,1,78,4,3,49,109,11,119,128,72,6,41,143,43,86,39,41,0,7,1,2,0,31,38,41,161,175,28,75,16,54,90,7,44,54,60,48,43,9,126,46,8,62,83,49,1,14,6,2,1,33,3,32,0,36,36,1,15,120,210,61,9,71,6,43,20,142,189,73,129,35,1,140,100,5,69,66,8,27,167,101,1,70,54,0,22,155,66,70,19,93,18,71,50,46,150,85,104,78,67,53,6,12,22,0,54,0,0,78,54,13,12,144,137,120,52,23,0,0,0,0,15,26,33,97,84,105,43,150,50,30,10,0,0,56,14,79,66,6,42,3,20,72,7,62,75,10,0,0,1,21,0,85,3,3,49,98,9,116,134,72,9,74,155,44,89,36,52,0,7,1,2,0,36,37,37,171,175,33,62,15,76,92,18,70,20,56,51,46,8,123,52,9,92,78,34,1,14,7,2,1,23,3,32,0,42,23,2,13,116